Protein AF-A0A6M3IXU8-F1 (afdb_monomer)

Organism: NCBI:txid1070528

Foldseek 3Di:
DAEAWEEDALQLLLLLLQQCVVPPAQYEYAYEYPPVVCPVQSVLSNVLDDRYDYDYDPDTPPVGHHSSPFSPPGDGLLQDDRPFDAPDDDDDAEEEEEQAQADPDDQQGGDPPPVVVLVCQVVDPHAYEYEEADPVCQPRPRHNYCHVPDRPRNLLVVLLNYQEYEITPHNSQSSNLSSLHHYDYDDRDVVCCCVVVVRHVVVVSVVVSPD

Radius of gyration: 17.07 Å; Cα contacts (8 Å, |Δi|>4): 381; chains: 1; bounding box: 44×37×48 Å

Sequence (211 aa):
MLRFRIQGTLGDTYVVVCKLLKIQDRVIAYHHTIHKYFYGLITEIYGLVKNVEVRFTNKPRYDLEELTTNCHDRDMEFFPEWKLNSKYDIKKPYMIVQPHAGKPSGGNTKILPDYMIQEILLSSPIKCVLLGTSDRFTNVGNCVNLINKTSISDAVSLIQNAEAFVGPEGLLSFISLSSKVNSTLYYIEQAAVDEKVIGTPWKKYAELIKL

Nearest PDB structures (foldseek):
  4rap-assembly1_D  TM=5.549E-01  e=8.131E-07  Escherichia coli ETEC H10407
  1psw-assembly1_A  TM=5.448E-01  e=5.570E-06  Escherichia coli
  3hhp-assembly2_D  TM=3.518E-01  e=1.460E+00  Escherichia coli K-12
  7xqn-assembly1_B  TM=3.710E-01  e=2.254E+00  Escherichia coli
  3hhp-assembly1_B  TM=2.740E-01  e=8.351E-01  Escherichia coli K-12

pLDDT: mean 84.88, std 16.0, range [33.34, 98.25]

Mean predicted aligned error: 6.55 Å

Solvent-accessible surface area (backbone atoms only — not comparable to full-atom values): 12045 Å² total; per-residue (Å²): 120,49,66,33,18,34,63,54,54,63,44,52,48,49,57,37,45,27,33,48,71,70,51,86,63,45,34,40,39,39,37,19,50,94,62,65,90,43,53,65,60,49,51,50,53,46,63,78,43,94,48,56,43,82,41,82,37,99,58,79,51,82,92,38,57,67,59,58,58,60,78,81,80,52,76,55,46,68,61,65,85,76,94,52,81,43,98,70,90,76,75,75,65,27,29,41,37,28,60,34,38,69,52,97,68,69,75,42,23,41,54,75,62,69,65,53,56,55,50,53,49,70,69,46,94,52,52,36,33,36,43,43,63,58,74,90,64,69,85,62,73,84,51,50,77,37,54,76,70,61,52,66,62,32,48,51,31,53,42,58,67,26,60,28,36,38,28,14,58,33,42,68,45,54,48,26,57,31,43,75,25,52,67,52,74,44,68,79,44,70,63,61,43,53,63,52,41,70,65,38,62,46,66,58,52,55,61,70,64,68,122

Structure (mmCIF, N/CA/C/O backbone):
data_AF-A0A6M3IXU8-F1
#
_entry.id   AF-A0A6M3IXU8-F1
#
loop_
_atom_site.group_PDB
_atom_site.id
_atom_site.type_symbol
_atom_site.label_atom_id
_atom_site.label_alt_id
_atom_site.label_comp_id
_atom_site.label_asym_id
_atom_site.label_entity_id
_atom_site.label_seq_id
_atom_site.pdbx_PDB_ins_code
_atom_site.Cartn_x
_atom_site.Cartn_y
_atom_site.Cartn_z
_atom_site.occupancy
_atom_site.B_iso_or_equiv
_atom_site.auth_seq_id
_atom_site.auth_comp_id
_atom_site.auth_asym_id
_atom_site.auth_atom_id
_atom_site.pdbx_PDB_model_num
ATOM 1 N N . MET A 1 1 ? 6.564 -11.228 -24.235 1.00 89.38 1 MET A N 1
ATOM 2 C CA . MET A 1 1 ? 7.093 -10.849 -22.902 1.00 89.38 1 MET A CA 1
ATOM 3 C C . MET A 1 1 ? 7.401 -9.364 -22.916 1.00 89.38 1 MET A C 1
ATOM 5 O O . MET A 1 1 ? 8.289 -8.952 -23.656 1.00 89.38 1 MET A O 1
ATOM 9 N N . LEU A 1 2 ? 6.651 -8.583 -22.144 1.00 95.75 2 LEU A N 1
ATOM 10 C CA . LEU A 1 2 ? 6.768 -7.124 -22.084 1.00 95.75 2 LEU A CA 1
ATOM 11 C C . LEU A 1 2 ? 7.830 -6.704 -21.061 1.00 95.75 2 LEU A C 1
ATOM 13 O O . LEU A 1 2 ? 8.133 -7.446 -20.123 1.00 95.75 2 LEU A O 1
ATOM 17 N N . ARG A 1 3 ? 8.425 -5.526 -21.257 1.00 96.81 3 ARG A N 1
ATOM 18 C CA . ARG A 1 3 ? 9.493 -4.991 -20.403 1.00 96.81 3 ARG A CA 1
ATOM 19 C C . ARG A 1 3 ? 9.231 -3.521 -20.131 1.00 96.81 3 ARG A C 1
ATOM 21 O O . ARG A 1 3 ? 9.080 -2.758 -21.077 1.00 96.81 3 ARG A O 1
ATOM 28 N N . PHE A 1 4 ? 9.250 -3.139 -18.861 1.00 95.75 4 PHE A N 1
ATOM 29 C CA . PHE A 1 4 ? 8.994 -1.762 -18.444 1.00 95.75 4 PHE A CA 1
ATOM 30 C C . PHE A 1 4 ? 10.071 -1.272 -17.485 1.00 95.75 4 PHE A C 1
ATOM 32 O O . PHE A 1 4 ? 10.612 -2.066 -16.707 1.00 95.75 4 PHE A O 1
ATOM 39 N N . ARG A 1 5 ? 10.356 0.034 -17.512 1.00 95.06 5 ARG A N 1
ATOM 40 C CA . ARG A 1 5 ? 11.076 0.717 -16.433 1.00 95.06 5 ARG A CA 1
ATOM 41 C C . ARG A 1 5 ? 10.083 1.246 -15.404 1.00 95.06 5 ARG A C 1
ATOM 43 O O . ARG A 1 5 ? 9.033 1.785 -15.746 1.00 95.06 5 ARG A O 1
ATOM 50 N N . ILE A 1 6 ? 10.431 1.074 -14.138 1.00 95.00 6 ILE A N 1
ATOM 51 C CA . ILE A 1 6 ? 9.677 1.576 -12.995 1.00 95.00 6 ILE A CA 1
ATOM 52 C C . ILE A 1 6 ? 10.656 2.299 -12.081 1.00 95.00 6 ILE A C 1
ATOM 54 O O . ILE A 1 6 ? 11.772 1.819 -11.877 1.00 95.00 6 ILE A O 1
ATOM 58 N N . GLN A 1 7 ? 10.248 3.426 -11.514 1.00 92.75 7 GLN A N 1
ATOM 59 C CA . GLN A 1 7 ? 11.060 4.207 -10.598 1.00 92.75 7 GLN A CA 1
ATOM 60 C C . GLN A 1 7 ? 10.226 4.710 -9.428 1.00 92.75 7 GLN A C 1
ATOM 62 O O . GLN A 1 7 ? 9.355 5.541 -9.620 1.00 92.75 7 GLN A O 1
ATOM 67 N N . GLY A 1 8 ? 10.519 4.287 -8.202 1.00 89.88 8 GLY A N 1
ATOM 68 C CA . GLY A 1 8 ? 9.785 4.835 -7.065 1.00 89.88 8 GLY A CA 1
ATOM 69 C C . GLY A 1 8 ? 9.985 4.092 -5.761 1.00 89.88 8 GLY A C 1
ATOM 70 O O . GLY A 1 8 ? 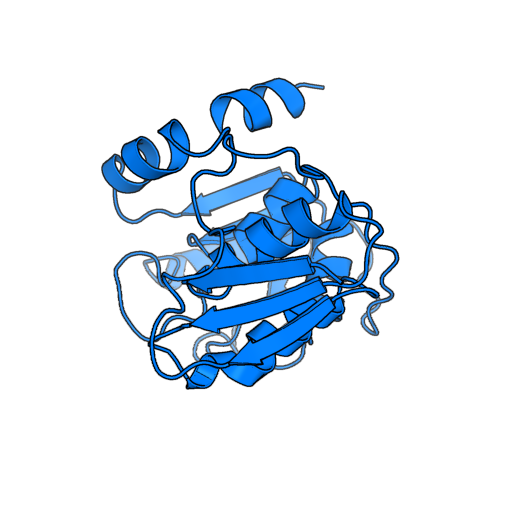11.008 3.458 -5.513 1.00 89.88 8 GLY A O 1
ATOM 71 N N . THR A 1 9 ? 9.007 4.235 -4.883 1.00 90.69 9 THR A N 1
ATOM 72 C CA . THR A 1 9 ? 8.956 3.625 -3.556 1.00 90.69 9 THR A CA 1
ATOM 73 C C . THR A 1 9 ? 7.765 2.674 -3.460 1.00 90.69 9 THR A C 1
ATOM 75 O O . THR A 1 9 ? 7.224 2.230 -4.472 1.00 90.69 9 THR A O 1
ATOM 78 N N . LEU A 1 10 ? 7.357 2.313 -2.243 1.00 90.81 10 LEU A N 1
ATOM 79 C CA . LEU A 1 10 ? 6.292 1.338 -2.017 1.00 90.81 10 LEU A CA 1
ATOM 80 C C . LEU A 1 10 ? 4.950 1.764 -2.637 1.00 90.81 10 LEU A C 1
ATOM 82 O O . LEU A 1 10 ? 4.313 0.958 -3.307 1.00 90.81 10 LEU A O 1
ATOM 86 N N . GLY A 1 11 ? 4.543 3.026 -2.458 1.00 86.88 11 GLY A N 1
ATOM 87 C CA . GLY A 1 11 ? 3.287 3.541 -3.021 1.00 86.88 11 GLY A CA 1
ATOM 88 C C . GLY A 1 11 ? 3.276 3.507 -4.550 1.00 86.88 11 GLY A C 1
ATOM 89 O O . GLY A 1 11 ? 2.355 2.957 -5.148 1.00 86.88 11 GLY A O 1
ATOM 90 N N . ASP A 1 12 ? 4.355 3.986 -5.174 1.00 87.19 12 ASP A N 1
ATOM 91 C CA . ASP A 1 12 ? 4.530 3.965 -6.633 1.00 87.19 12 ASP A CA 1
ATOM 92 C C . ASP A 1 12 ? 4.484 2.530 -7.183 1.00 87.19 12 ASP A C 1
ATOM 94 O O . ASP A 1 12 ? 3.862 2.257 -8.208 1.00 87.19 12 ASP A O 1
ATOM 98 N N . THR A 1 13 ? 5.096 1.587 -6.457 1.00 93.06 13 THR A N 1
ATOM 99 C CA . THR A 1 13 ? 5.069 0.158 -6.802 1.00 93.06 13 THR A CA 1
ATOM 100 C C . THR A 1 13 ? 3.645 -0.394 -6.790 1.00 93.06 13 THR A C 1
ATOM 102 O O . THR A 1 13 ? 3.274 -1.135 -7.698 1.00 93.06 13 THR A O 1
ATOM 105 N N . TYR A 1 14 ? 2.832 -0.027 -5.795 1.00 92.00 14 TYR A N 1
ATOM 106 C CA . TYR A 1 14 ? 1.442 -0.479 -5.720 1.00 92.00 14 TYR A CA 1
ATOM 107 C C . TYR A 1 14 ? 0.598 0.074 -6.876 1.00 92.00 14 TYR A C 1
ATOM 109 O O . TYR A 1 14 ? -0.131 -0.679 -7.517 1.00 92.00 14 TYR A O 1
ATOM 117 N N . VAL A 1 15 ? 0.767 1.354 -7.226 1.00 87.12 15 VAL A N 1
ATOM 118 C CA . VAL A 1 15 ? 0.101 1.956 -8.398 1.00 87.12 15 VAL A CA 1
ATOM 119 C C . VAL A 1 15 ? 0.490 1.232 -9.689 1.00 87.12 15 VAL A C 1
ATOM 121 O O . VAL A 1 15 ? -0.369 0.927 -10.518 1.00 87.12 15 VAL A O 1
ATOM 124 N N . VAL A 1 16 ? 1.774 0.906 -9.855 1.00 90.88 16 VAL A N 1
ATOM 125 C CA . VAL A 1 16 ? 2.247 0.100 -10.988 1.00 90.88 16 VAL A CA 1
ATOM 126 C C . VAL A 1 16 ? 1.587 -1.272 -10.997 1.00 90.88 16 VAL A C 1
ATOM 128 O O . VAL A 1 16 ? 1.139 -1.711 -12.051 1.00 90.88 16 VAL A O 1
ATOM 131 N N . VAL A 1 17 ? 1.488 -1.945 -9.852 1.00 92.62 17 VAL A N 1
ATOM 132 C CA . VAL A 1 17 ? 0.791 -3.232 -9.745 1.00 92.62 17 VAL A CA 1
ATOM 133 C C . VAL A 1 17 ? -0.659 -3.123 -10.223 1.00 92.62 17 VAL A C 1
ATOM 135 O O . VAL A 1 17 ? -1.091 -3.962 -11.013 1.00 92.62 17 VAL A O 1
ATOM 138 N N . CYS A 1 18 ? -1.374 -2.051 -9.873 1.00 89.50 18 CYS A N 1
ATOM 139 C CA . CYS A 1 18 ? -2.728 -1.809 -10.378 1.00 89.50 18 CYS A CA 1
ATOM 140 C C . CYS A 1 18 ? -2.794 -1.624 -11.907 1.00 89.50 18 CYS A C 1
ATOM 142 O O . CYS A 1 18 ? -3.762 -2.055 -12.535 1.00 89.50 18 CYS A O 1
ATOM 144 N N . LYS A 1 19 ? -1.769 -1.026 -12.532 1.00 88.75 19 LYS A N 1
ATOM 145 C CA . LYS A 1 19 ? -1.644 -0.959 -14.004 1.00 88.75 19 LYS A CA 1
ATOM 146 C C . LYS A 1 19 ? -1.356 -2.337 -14.605 1.00 88.75 19 LYS A C 1
ATOM 148 O O . LYS A 1 19 ? -1.942 -2.722 -15.614 1.00 88.75 19 LYS A O 1
ATOM 153 N N . LEU A 1 20 ? -0.468 -3.101 -13.971 1.00 92.12 20 LEU A N 1
ATOM 154 C CA . LEU A 1 20 ? -0.060 -4.427 -14.440 1.00 92.12 20 LEU A CA 1
ATOM 155 C C . LEU A 1 20 ? -1.199 -5.452 -14.387 1.00 92.12 20 LEU A C 1
ATOM 157 O O . LEU A 1 20 ? -1.207 -6.358 -15.213 1.00 92.12 20 LEU A O 1
ATOM 161 N N . LEU A 1 21 ? -2.192 -5.284 -13.506 1.00 91.06 21 LEU A N 1
ATOM 162 C CA . LEU A 1 21 ? -3.393 -6.133 -13.469 1.00 91.06 21 LEU A CA 1
ATOM 163 C C . LEU A 1 21 ? -4.190 -6.141 -14.784 1.00 91.06 21 LEU A C 1
ATOM 165 O O . LEU A 1 21 ? -4.875 -7.120 -15.073 1.00 91.06 21 LEU A O 1
ATOM 169 N N . LYS A 1 22 ? -4.096 -5.081 -15.598 1.00 89.25 22 LYS A N 1
ATOM 170 C CA . LYS A 1 22 ? -4.744 -5.017 -16.919 1.00 89.25 22 LYS A CA 1
ATOM 171 C C . LYS A 1 22 ? -3.950 -5.727 -18.020 1.00 89.25 22 LYS A C 1
ATOM 173 O O . LYS A 1 22 ? -4.461 -5.909 -19.122 1.00 89.25 22 LYS A O 1
ATOM 178 N N . ILE A 1 23 ? -2.713 -6.137 -17.744 1.00 90.25 23 ILE A N 1
ATOM 179 C CA . ILE A 1 23 ? -1.826 -6.787 -18.709 1.00 90.25 23 ILE A CA 1
ATOM 180 C C . ILE A 1 23 ? -1.853 -8.295 -18.463 1.00 90.25 23 ILE A C 1
ATOM 182 O O . ILE A 1 23 ? -1.461 -8.758 -17.397 1.00 90.25 23 ILE A O 1
ATOM 186 N N . GLN A 1 24 ? -2.272 -9.073 -19.463 1.00 88.69 24 GLN A N 1
ATOM 187 C CA . GLN A 1 24 ? -2.301 -10.541 -19.371 1.00 88.69 24 GLN A CA 1
ATOM 188 C C . GLN A 1 24 ? -0.944 -11.187 -19.695 1.00 88.69 24 GLN A C 1
ATOM 190 O O . GLN A 1 24 ? -0.619 -12.258 -19.183 1.00 88.69 24 GLN A O 1
ATOM 195 N N . ASP A 1 25 ? -0.130 -10.532 -20.526 1.00 93.81 25 ASP A N 1
ATOM 196 C CA . ASP A 1 25 ? 1.188 -11.019 -20.931 1.00 93.81 25 ASP A CA 1
ATOM 197 C C . ASP A 1 25 ? 2.175 -11.119 -19.767 1.00 93.81 25 ASP A C 1
ATOM 199 O O . ASP A 1 25 ? 2.122 -10.352 -18.811 1.00 93.81 25 ASP A O 1
ATOM 203 N N . ARG A 1 26 ? 3.174 -12.000 -19.884 1.00 96.38 26 ARG A N 1
ATOM 204 C CA . ARG A 1 26 ? 4.308 -12.015 -18.948 1.00 96.38 26 ARG A CA 1
ATOM 205 C C . ARG A 1 26 ? 5.105 -10.707 -19.032 1.00 96.38 26 ARG A C 1
ATOM 207 O O . ARG A 1 26 ? 5.557 -10.326 -20.120 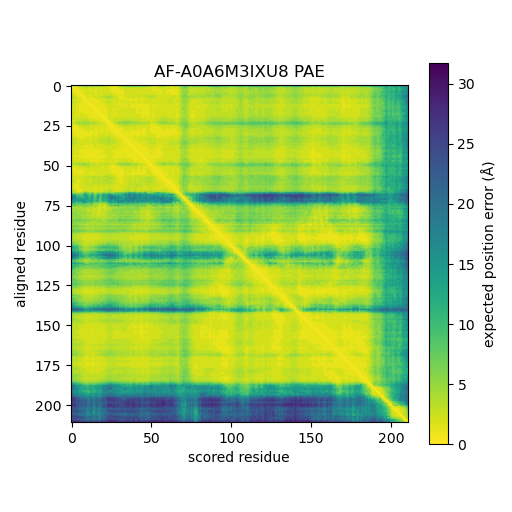1.00 96.38 26 ARG A O 1
ATOM 214 N N . VAL A 1 27 ? 5.350 -10.089 -17.879 1.00 97.00 27 VAL A N 1
ATOM 215 C CA . VAL A 1 27 ? 6.044 -8.805 -17.718 1.00 97.00 27 VAL A CA 1
ATOM 216 C C . VAL A 1 27 ? 7.356 -8.979 -16.952 1.00 97.00 27 VAL A C 1
ATOM 218 O O . VAL A 1 27 ? 7.409 -9.688 -15.950 1.00 97.00 27 VAL A O 1
ATOM 221 N N . ILE A 1 28 ? 8.404 -8.276 -17.389 1.00 97.88 28 ILE A N 1
ATOM 222 C CA . ILE A 1 28 ? 9.592 -7.993 -16.573 1.00 97.88 28 ILE A CA 1
ATOM 223 C C . ILE A 1 28 ? 9.577 -6.514 -16.176 1.00 97.88 28 ILE A C 1
ATOM 225 O O . ILE A 1 28 ? 9.678 -5.627 -17.030 1.00 97.88 28 ILE A O 1
ATOM 229 N N . ALA A 1 29 ? 9.487 -6.258 -14.876 1.00 97.31 29 ALA A N 1
ATOM 230 C CA . ALA A 1 29 ? 9.500 -4.932 -14.277 1.00 97.31 29 ALA A CA 1
ATOM 231 C C . ALA A 1 29 ? 10.924 -4.572 -13.823 1.00 97.31 29 ALA A C 1
ATOM 233 O O . ALA A 1 29 ? 11.409 -5.071 -12.805 1.00 97.31 29 ALA A O 1
ATOM 234 N N . TYR A 1 30 ? 11.609 -3.700 -14.567 1.00 98.00 30 TYR A N 1
ATOM 235 C CA . TYR A 1 30 ? 12.920 -3.179 -14.177 1.00 98.00 30 TYR A CA 1
ATOM 236 C C . TYR A 1 30 ? 12.735 -2.027 -13.189 1.00 98.00 30 TYR A C 1
ATOM 238 O O . TYR A 1 30 ? 12.522 -0.882 -13.592 1.00 98.00 30 TYR A O 1
ATOM 246 N N . HIS A 1 31 ? 12.775 -2.347 -11.896 1.00 98.06 31 HIS A N 1
ATOM 247 C CA . HIS A 1 31 ? 12.487 -1.402 -10.824 1.00 98.06 31 HIS A CA 1
ATOM 248 C C . HIS A 1 31 ? 13.769 -0.727 -10.322 1.00 98.06 31 HIS A C 1
ATOM 250 O O . HIS A 1 31 ? 14.698 -1.383 -9.843 1.00 98.06 31 HIS A O 1
ATOM 256 N N . HIS A 1 32 ? 13.791 0.600 -10.374 1.00 96.69 32 HIS A N 1
ATOM 257 C CA . HIS A 1 32 ? 14.836 1.430 -9.800 1.00 96.69 32 HIS A CA 1
ATOM 258 C C . HIS A 1 32 ? 14.319 2.172 -8.565 1.00 96.69 32 HIS A C 1
ATOM 260 O O . HIS A 1 32 ? 13.319 2.880 -8.615 1.00 96.69 32 HIS A O 1
ATOM 266 N N . THR A 1 33 ? 15.039 2.065 -7.453 1.00 94.25 33 THR A N 1
ATOM 267 C CA . THR A 1 33 ? 14.793 2.896 -6.274 1.00 94.25 33 THR A CA 1
ATOM 268 C C . THR A 1 33 ? 16.105 3.220 -5.582 1.00 94.25 33 THR A C 1
ATOM 270 O O . THR A 1 33 ? 17.014 2.389 -5.523 1.00 94.25 33 THR A O 1
ATOM 273 N N . ILE A 1 34 ? 16.205 4.427 -5.029 1.00 93.38 34 ILE A N 1
ATOM 274 C CA . ILE A 1 34 ? 17.342 4.819 -4.187 1.00 93.38 34 ILE A CA 1
ATOM 275 C C . ILE A 1 34 ? 17.267 4.158 -2.800 1.00 93.38 34 ILE A C 1
ATOM 277 O O . ILE A 1 34 ? 18.275 4.027 -2.107 1.00 93.38 34 ILE A O 1
ATOM 281 N N . HIS A 1 35 ? 16.082 3.693 -2.396 1.00 91.25 35 HIS A N 1
ATOM 282 C CA . HIS A 1 35 ? 15.817 3.114 -1.082 1.00 91.25 35 HIS A CA 1
ATOM 283 C C . HIS A 1 35 ? 15.924 1.587 -1.122 1.00 91.25 35 HIS A C 1
ATOM 285 O O . HIS A 1 35 ? 14.930 0.872 -1.023 1.00 91.25 35 HIS A O 1
ATOM 291 N N . LYS A 1 36 ? 17.152 1.070 -1.260 1.00 92.88 36 LYS A N 1
ATOM 292 C CA . LYS A 1 36 ? 17.411 -0.376 -1.426 1.00 92.88 36 LYS A CA 1
ATOM 293 C C . LYS A 1 36 ? 16.864 -1.256 -0.297 1.00 92.88 36 LYS A C 1
ATOM 295 O O . LYS A 1 36 ? 16.554 -2.421 -0.520 1.00 92.88 36 LYS A O 1
ATOM 300 N N . TYR A 1 37 ? 16.685 -0.691 0.895 1.00 90.81 37 TYR A N 1
ATOM 301 C CA . TYR A 1 37 ? 16.064 -1.373 2.031 1.00 90.81 37 TYR A CA 1
ATOM 302 C C . TYR A 1 37 ? 14.589 -1.754 1.789 1.00 90.81 37 TYR A C 1
ATOM 304 O O . TYR A 1 37 ? 14.060 -2.605 2.493 1.00 90.81 37 TYR A O 1
ATOM 312 N N . PHE A 1 38 ? 13.930 -1.192 0.769 1.00 92.06 38 PHE A N 1
ATOM 313 C CA . PHE A 1 38 ? 12.578 -1.581 0.361 1.00 92.06 38 PHE A CA 1
ATOM 314 C C . PHE A 1 38 ? 12.518 -2.753 -0.625 1.00 92.06 38 PHE A C 1
ATOM 316 O O . PHE A 1 38 ? 11.416 -3.175 -0.960 1.00 92.06 38 PHE A O 1
ATOM 323 N N . TYR A 1 39 ? 13.643 -3.314 -1.088 1.00 95.44 39 TYR A N 1
ATOM 324 C CA . TYR A 1 39 ? 13.626 -4.368 -2.116 1.00 95.44 39 TYR A CA 1
ATOM 325 C C . TYR A 1 39 ? 12.755 -5.577 -1.735 1.00 95.44 39 TYR A C 1
ATOM 327 O O . TYR A 1 39 ? 12.007 -6.074 -2.578 1.00 95.44 39 TYR A O 1
ATOM 335 N N . GLY A 1 40 ? 12.798 -6.018 -0.472 1.00 95.56 40 GLY A N 1
ATOM 336 C CA . GLY A 1 40 ? 11.942 -7.107 0.018 1.00 95.56 40 GLY A CA 1
ATOM 337 C C . GLY A 1 40 ? 10.453 -6.774 -0.112 1.00 95.56 40 GLY A C 1
ATOM 338 O O . GLY A 1 40 ? 9.718 -7.484 -0.792 1.00 95.56 40 GLY A O 1
ATOM 339 N N . LEU A 1 41 ? 10.034 -5.627 0.428 1.00 94.88 41 LEU A N 1
ATOM 340 C CA . LEU A 1 41 ? 8.639 -5.173 0.379 1.00 94.88 41 LEU A CA 1
ATOM 341 C C . LEU A 1 41 ? 8.154 -4.894 -1.052 1.00 94.88 41 LEU A C 1
ATOM 343 O O . LEU A 1 41 ? 7.024 -5.222 -1.391 1.00 94.88 41 LEU A O 1
ATOM 347 N N . ILE A 1 42 ? 9.000 -4.330 -1.920 1.00 96.50 42 ILE A N 1
ATOM 348 C CA . ILE A 1 42 ? 8.680 -4.126 -3.344 1.00 96.50 42 ILE A CA 1
ATOM 349 C C . ILE A 1 42 ? 8.441 -5.471 -4.036 1.00 96.50 42 ILE A C 1
ATOM 351 O O . ILE A 1 42 ? 7.514 -5.595 -4.835 1.00 96.50 42 ILE A O 1
ATOM 355 N N . THR A 1 43 ? 9.248 -6.484 -3.712 1.00 97.38 43 THR A N 1
ATOM 356 C CA . THR A 1 43 ? 9.065 -7.843 -4.238 1.00 97.38 43 THR A CA 1
ATOM 357 C C . THR A 1 43 ? 7.735 -8.435 -3.778 1.00 97.38 43 THR A C 1
ATOM 359 O O . THR A 1 43 ? 7.013 -8.990 -4.602 1.00 97.38 43 THR A O 1
ATOM 362 N N . GLU A 1 44 ? 7.369 -8.262 -2.504 1.00 96.69 44 GLU A N 1
ATOM 363 C CA . GLU A 1 44 ? 6.058 -8.686 -1.992 1.00 96.69 44 GLU A CA 1
ATOM 364 C C . GLU A 1 44 ? 4.893 -7.979 -2.701 1.00 96.69 44 GLU A C 1
ATOM 366 O O . GLU A 1 44 ? 3.919 -8.636 -3.060 1.00 96.69 44 GLU A O 1
ATOM 371 N N . ILE A 1 45 ? 5.002 -6.668 -2.959 1.00 96.56 45 ILE A N 1
ATOM 372 C CA . ILE A 1 45 ? 3.972 -5.907 -3.686 1.00 96.56 45 ILE A CA 1
ATOM 373 C C . ILE A 1 45 ? 3.806 -6.449 -5.111 1.00 96.56 45 ILE A C 1
ATOM 375 O O . ILE A 1 45 ? 2.685 -6.731 -5.523 1.00 96.56 45 ILE A O 1
ATOM 379 N N . TYR A 1 46 ? 4.896 -6.654 -5.861 1.00 97.12 46 TYR A N 1
ATOM 380 C CA . TYR A 1 46 ? 4.806 -7.274 -7.191 1.00 97.12 46 TYR A CA 1
ATOM 381 C C . TYR A 1 46 ? 4.255 -8.704 -7.139 1.00 97.12 46 TYR A C 1
ATOM 383 O O . TYR A 1 46 ? 3.556 -9.113 -8.064 1.00 97.12 46 TYR A O 1
ATOM 391 N N . GLY A 1 47 ? 4.512 -9.433 -6.049 1.00 95.62 47 GLY A N 1
ATOM 392 C CA . GLY A 1 47 ? 3.981 -10.774 -5.800 1.00 95.62 47 GLY A CA 1
ATOM 393 C C . GLY A 1 47 ? 2.454 -10.850 -5.705 1.00 95.62 47 GLY A C 1
ATOM 394 O O . GLY A 1 47 ? 1.899 -11.943 -5.811 1.00 95.62 47 GLY A O 1
ATOM 395 N N . LEU A 1 48 ? 1.761 -9.711 -5.578 1.00 94.75 48 LEU A N 1
ATOM 396 C CA . LEU A 1 48 ? 0.301 -9.645 -5.689 1.00 94.75 48 LEU A CA 1
ATOM 397 C C . LEU A 1 48 ? -0.194 -10.005 -7.106 1.00 94.75 48 LEU A C 1
ATOM 399 O O . LEU A 1 48 ? -1.346 -10.405 -7.272 1.00 94.75 48 LEU A O 1
ATOM 403 N N . VAL A 1 49 ? 0.667 -9.915 -8.128 1.00 93.69 49 VAL A N 1
ATOM 404 C CA . VAL A 1 49 ? 0.330 -10.168 -9.537 1.00 93.69 49 VAL A CA 1
ATOM 405 C C . VAL A 1 49 ? 1.151 -11.339 -10.090 1.00 93.69 49 VAL A C 1
ATOM 407 O O . VAL A 1 49 ? 2.376 -11.353 -10.030 1.00 93.69 49 VAL A O 1
ATOM 410 N N . LYS A 1 50 ? 0.484 -12.342 -10.677 1.00 90.25 50 LYS A N 1
ATOM 411 C CA . LYS A 1 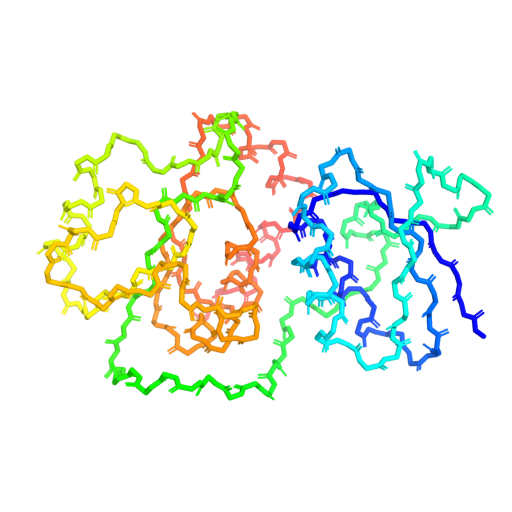50 ? 1.111 -13.635 -11.028 1.00 90.25 50 LYS A CA 1
ATOM 412 C C . LYS A 1 50 ? 2.029 -13.613 -12.256 1.00 90.25 50 LYS A C 1
ATOM 414 O O . LYS A 1 50 ? 2.878 -14.488 -12.392 1.00 90.25 50 LYS A O 1
ATOM 419 N N . ASN A 1 51 ? 1.848 -12.668 -13.175 1.00 93.38 51 ASN A N 1
ATOM 420 C CA . ASN A 1 51 ? 2.555 -12.611 -14.461 1.00 93.38 51 ASN A CA 1
ATOM 421 C C . ASN A 1 51 ? 3.739 -11.629 -14.470 1.00 93.38 51 ASN A C 1
ATOM 423 O O . ASN A 1 51 ? 4.243 -11.301 -15.547 1.00 93.38 51 ASN A O 1
ATOM 427 N N . VAL A 1 52 ? 4.197 -11.175 -13.299 1.00 96.88 52 VAL A N 1
ATOM 428 C CA . VAL A 1 52 ? 5.238 -10.148 -13.174 1.00 96.88 52 VAL A CA 1
ATOM 429 C C . VAL A 1 52 ? 6.501 -10.714 -12.530 1.00 96.88 52 VAL A C 1
ATOM 431 O O . VAL A 1 52 ? 6.473 -11.303 -11.456 1.00 96.88 52 VAL A O 1
ATOM 434 N N . GLU A 1 53 ? 7.635 -10.480 -13.181 1.00 96.88 53 GLU A N 1
ATOM 435 C CA . GLU A 1 53 ? 8.972 -10.714 -12.639 1.00 96.88 53 GLU A CA 1
ATOM 436 C C . GLU A 1 53 ? 9.639 -9.361 -12.366 1.00 96.88 53 GLU A C 1
ATOM 438 O O . GLU A 1 53 ? 9.814 -8.557 -13.284 1.00 96.88 53 GLU A O 1
ATOM 443 N N . VAL A 1 54 ? 10.035 -9.091 -11.121 1.00 97.75 54 VAL A N 1
ATOM 444 C CA . VAL A 1 54 ? 10.764 -7.862 -10.774 1.00 97.75 54 VAL A CA 1
ATOM 445 C C . VAL A 1 54 ? 12.274 -8.057 -10.915 1.00 97.75 54 VAL A C 1
ATOM 447 O O . VAL A 1 54 ? 12.838 -9.057 -10.472 1.00 97.75 54 VAL A O 1
ATOM 450 N N . ARG A 1 55 ? 12.952 -7.073 -11.514 1.00 98.12 55 ARG A N 1
ATOM 451 C CA . ARG A 1 55 ? 14.416 -6.988 -11.578 1.00 98.12 55 ARG A CA 1
ATOM 452 C C . ARG A 1 55 ? 14.875 -5.629 -11.079 1.00 98.12 55 ARG A C 1
ATOM 454 O O . ARG A 1 55 ? 14.614 -4.613 -11.718 1.00 98.12 55 ARG A O 1
ATOM 461 N N . PHE A 1 56 ? 15.591 -5.606 -9.961 1.00 98.25 56 PHE A N 1
ATOM 462 C CA . PHE A 1 56 ? 16.131 -4.361 -9.424 1.00 98.25 56 PHE A CA 1
ATOM 463 C C . PHE A 1 56 ? 17.314 -3.860 -10.250 1.00 98.25 56 PHE A C 1
ATOM 465 O O . PHE A 1 56 ? 18.221 -4.627 -10.583 1.00 98.25 56 PHE A O 1
ATOM 472 N N . THR A 1 57 ? 17.330 -2.563 -10.556 1.00 97.25 57 THR A N 1
ATOM 473 C CA . THR A 1 57 ? 18.415 -1.935 -11.317 1.00 97.25 57 THR A CA 1
ATOM 474 C C . THR A 1 57 ? 19.104 -0.834 -10.518 1.00 97.25 57 THR A C 1
ATOM 476 O O . THR A 1 57 ? 18.478 -0.009 -9.853 1.00 97.25 57 THR A O 1
ATOM 479 N N . ASN A 1 58 ? 20.436 -0.779 -10.616 1.00 95.75 58 ASN A N 1
ATOM 480 C CA . ASN A 1 58 ? 21.228 0.276 -9.973 1.00 95.75 58 ASN A CA 1
ATOM 481 C C . ASN A 1 58 ? 21.061 1.648 -10.649 1.00 95.75 58 ASN A C 1
ATOM 483 O O . ASN A 1 58 ? 21.356 2.664 -10.028 1.00 95.75 58 ASN A O 1
ATOM 487 N N . LYS A 1 59 ? 20.603 1.679 -11.905 1.00 95.50 59 LYS A N 1
ATOM 488 C CA . LYS A 1 59 ? 20.298 2.893 -12.673 1.00 95.50 59 LYS A CA 1
ATOM 489 C C . LYS A 1 59 ? 18.948 2.735 -13.387 1.00 95.50 59 LYS A C 1
ATOM 491 O O . LYS A 1 59 ? 18.589 1.594 -13.711 1.00 95.50 59 LYS A O 1
ATOM 496 N N . PRO A 1 60 ? 18.216 3.828 -13.658 1.00 93.31 60 PRO A N 1
ATOM 497 C CA . PRO A 1 60 ? 17.010 3.773 -14.479 1.00 93.31 60 PRO A CA 1
ATOM 498 C C . PRO A 1 60 ? 17.304 3.236 -15.890 1.00 93.31 60 PRO A C 1
ATOM 500 O O . PRO A 1 60 ? 18.346 3.531 -16.476 1.00 93.31 60 PRO A O 1
ATOM 503 N N . ARG A 1 61 ? 16.379 2.442 -16.440 1.00 94.50 61 ARG A N 1
ATOM 504 C CA . ARG A 1 61 ? 16.459 1.850 -17.788 1.00 94.50 61 ARG A CA 1
ATOM 505 C C . ARG A 1 61 ? 15.734 2.714 -18.814 1.00 94.50 61 ARG A C 1
ATOM 507 O O . ARG A 1 61 ? 14.693 2.305 -19.305 1.00 94.50 61 ARG A O 1
ATOM 514 N N . TYR A 1 62 ? 16.244 3.916 -19.091 1.00 94.00 62 TYR A N 1
ATOM 515 C CA . TYR A 1 62 ? 15.603 4.900 -19.985 1.00 94.00 62 TYR A CA 1
ATOM 516 C C . TYR A 1 62 ? 15.338 4.401 -21.416 1.00 94.00 62 TYR A C 1
ATOM 518 O O . TYR A 1 62 ? 14.577 5.023 -22.145 1.00 94.00 62 TYR A O 1
ATOM 526 N N . ASP A 1 63 ? 15.932 3.272 -21.798 1.00 95.44 63 ASP A N 1
ATOM 527 C CA . ASP A 1 63 ? 15.669 2.546 -23.039 1.00 95.44 63 ASP A CA 1
ATOM 528 C C . ASP A 1 63 ? 14.319 1.799 -23.065 1.00 95.44 63 ASP A C 1
ATOM 530 O O . ASP A 1 63 ? 13.934 1.272 -24.106 1.00 95.44 63 ASP A O 1
ATOM 534 N N . LEU A 1 64 ? 13.608 1.719 -21.937 1.00 94.12 64 LEU A N 1
ATOM 535 C CA . LEU A 1 64 ? 12.311 1.052 -21.810 1.00 94.12 64 LEU A CA 1
ATOM 536 C C . LEU A 1 64 ? 11.179 2.054 -21.568 1.00 94.12 64 LEU A C 1
ATOM 538 O O . LEU A 1 64 ? 11.376 3.134 -21.005 1.00 94.12 64 LEU A O 1
ATOM 542 N N . GLU A 1 65 ? 9.962 1.641 -21.917 1.00 91.19 65 GLU A N 1
ATOM 543 C CA . GLU A 1 65 ? 8.748 2.377 -21.573 1.00 91.19 65 GLU A CA 1
ATOM 544 C C . GLU A 1 65 ? 8.573 2.467 -20.050 1.00 91.19 65 GLU A C 1
ATOM 546 O O . GLU A 1 65 ? 8.768 1.483 -19.329 1.00 91.19 65 GLU A O 1
ATOM 551 N N . GLU A 1 66 ? 8.210 3.652 -19.556 1.00 90.06 66 GLU A N 1
ATOM 552 C CA . GLU A 1 66 ? 7.991 3.899 -18.133 1.00 90.06 66 GLU A CA 1
ATOM 553 C C . GLU A 1 66 ? 6.550 3.625 -17.716 1.00 90.06 66 GLU A C 1
ATOM 555 O O . GLU A 1 66 ? 5.623 4.151 -18.318 1.00 90.06 66 GLU A O 1
ATOM 560 N N . LEU A 1 67 ? 6.363 2.849 -16.643 1.00 86.12 67 LEU A N 1
ATOM 561 C CA . LEU A 1 67 ? 5.038 2.642 -16.043 1.00 86.12 67 LEU A CA 1
ATOM 562 C C . LEU A 1 67 ? 4.774 3.499 -14.807 1.00 86.12 67 LEU A C 1
ATOM 564 O O . LEU A 1 67 ? 3.623 3.599 -14.376 1.00 86.12 67 LEU A O 1
ATOM 568 N N . THR A 1 68 ? 5.806 4.115 -14.231 1.00 77.06 68 THR A N 1
ATOM 569 C CA . THR A 1 68 ? 5.645 4.983 -13.061 1.00 77.06 68 THR A CA 1
ATOM 570 C C . THR A 1 68 ? 5.035 6.337 -13.369 1.00 77.06 68 THR A C 1
ATOM 572 O O . THR A 1 68 ? 4.607 7.006 -12.433 1.00 77.06 68 THR A O 1
ATOM 575 N N . THR A 1 69 ? 5.010 6.754 -14.642 1.00 63.34 69 THR A N 1
ATOM 576 C CA . THR A 1 69 ? 4.408 8.035 -15.032 1.00 63.34 69 THR A CA 1
ATOM 577 C C . THR A 1 69 ? 2.922 8.062 -14.685 1.00 63.34 69 THR A C 1
ATOM 579 O O . THR A 1 69 ? 2.361 7.071 -14.206 1.00 63.34 69 THR A O 1
ATOM 582 N N . ASN A 1 70 ? 2.297 9.222 -14.853 1.00 57.56 70 ASN A N 1
ATOM 583 C CA . ASN A 1 70 ? 1.021 9.585 -14.259 1.00 57.56 70 ASN A CA 1
ATOM 584 C C . ASN A 1 70 ? -0.024 8.454 -14.322 1.00 57.56 70 ASN A C 1
ATOM 586 O O . ASN A 1 70 ? -0.113 7.698 -15.293 1.00 57.56 70 ASN A O 1
ATOM 590 N N . CYS A 1 71 ? -0.830 8.305 -13.268 1.00 52.78 71 CYS A N 1
ATOM 591 C CA . CYS A 1 71 ? -1.857 7.254 -13.175 1.00 52.78 71 CYS A CA 1
ATOM 592 C C . CYS A 1 71 ? -2.885 7.282 -14.328 1.00 52.78 71 CYS A C 1
ATOM 594 O O . CYS A 1 71 ? -3.619 6.320 -14.520 1.00 52.78 71 CYS A O 1
ATOM 596 N N . HIS A 1 72 ? -2.907 8.373 -15.095 1.00 51.75 72 HIS A N 1
ATOM 597 C CA . HIS A 1 72 ? -3.774 8.625 -16.239 1.00 51.75 72 HIS A CA 1
ATOM 598 C C . HIS A 1 72 ? -3.200 8.186 -17.589 1.00 51.75 72 HIS A C 1
ATOM 600 O O . HIS A 1 72 ? -3.955 8.105 -18.553 1.00 51.75 72 HIS A O 1
ATOM 606 N N . ASP A 1 73 ? -1.898 7.904 -17.672 1.00 57.53 73 ASP A N 1
ATOM 607 C CA . ASP A 1 73 ? -1.239 7.640 -18.958 1.00 57.53 73 ASP A CA 1
ATOM 608 C C . ASP A 1 73 ? -1.565 6.238 -19.502 1.00 57.53 73 ASP A C 1
ATOM 610 O O . ASP A 1 73 ? -1.330 5.949 -20.674 1.00 57.53 73 ASP A O 1
ATOM 614 N N . ARG A 1 74 ? -2.098 5.350 -18.651 1.00 62.81 74 ARG A N 1
ATOM 615 C CA . ARG A 1 74 ? -2.497 3.983 -19.005 1.00 62.81 74 ARG A CA 1
ATOM 616 C C . ARG A 1 74 ? -3.684 3.504 -18.177 1.00 62.81 74 ARG A C 1
ATOM 618 O O . ARG A 1 74 ? -3.819 3.874 -17.012 1.00 62.81 74 ARG A O 1
ATOM 625 N N . ASP A 1 75 ? -4.469 2.604 -18.765 1.00 73.31 75 ASP A N 1
ATOM 626 C CA . ASP A 1 75 ? -5.541 1.887 -18.074 1.00 73.31 75 ASP A CA 1
ATOM 627 C C . ASP A 1 75 ? -5.014 1.134 -16.843 1.00 73.31 75 ASP A C 1
ATOM 629 O O . ASP A 1 75 ? -3.960 0.492 -16.878 1.00 73.31 75 ASP A O 1
ATOM 633 N N . MET A 1 76 ? -5.775 1.190 -15.749 1.00 80.00 76 MET A N 1
ATOM 634 C CA . MET A 1 76 ? -5.468 0.495 -14.499 1.00 80.00 76 MET A CA 1
ATOM 635 C C . MET A 1 76 ? -6.719 -0.089 -13.849 1.00 80.00 76 MET A C 1
ATOM 637 O O . MET A 1 76 ? -7.838 0.378 -14.064 1.00 80.00 76 MET A O 1
ATOM 641 N N . GLU A 1 77 ? -6.529 -1.120 -13.030 1.00 83.44 77 GLU A N 1
ATOM 642 C CA . GLU A 1 77 ? -7.556 -1.596 -12.105 1.00 83.44 77 GLU A CA 1
ATOM 643 C C . GLU A 1 77 ? -7.560 -0.682 -10.869 1.00 83.44 77 GLU A C 1
ATOM 645 O O . GLU A 1 77 ? -6.705 -0.807 -9.996 1.00 83.44 77 GLU A O 1
ATOM 650 N N . PHE A 1 78 ? -8.481 0.286 -10.811 1.00 75.69 78 PHE A N 1
ATOM 651 C CA . PHE A 1 78 ? -8.542 1.258 -9.706 1.00 75.69 78 PHE A CA 1
ATOM 652 C C . PHE A 1 78 ? -8.962 0.631 -8.374 1.00 75.69 78 PHE A C 1
ATOM 654 O O . PHE A 1 78 ? -8.492 1.062 -7.322 1.00 75.69 78 PHE A O 1
ATOM 661 N N . PHE A 1 79 ? -9.821 -0.388 -8.428 1.00 83.50 79 PHE A N 1
ATOM 662 C CA . PHE A 1 79 ? -10.363 -1.058 -7.250 1.00 83.50 79 PHE A CA 1
ATOM 663 C C . PHE A 1 79 ? -10.129 -2.569 -7.321 1.00 83.50 79 PHE A C 1
ATOM 665 O O . PHE A 1 79 ? -11.075 -3.326 -7.535 1.00 83.50 79 PHE A O 1
ATOM 672 N N . PRO A 1 80 ? -8.869 -3.023 -7.218 1.00 87.31 80 PRO A N 1
ATOM 673 C CA . PRO A 1 80 ? -8.555 -4.433 -7.353 1.00 87.31 80 PRO A CA 1
ATOM 674 C C . PRO A 1 80 ? -9.206 -5.259 -6.238 1.00 87.31 80 PRO A C 1
ATOM 676 O O . PRO A 1 80 ? -8.994 -5.031 -5.045 1.00 87.31 80 PRO A O 1
ATOM 679 N N . GLU A 1 81 ? -9.966 -6.277 -6.635 1.00 88.19 81 GLU A N 1
ATOM 680 C CA . GLU A 1 81 ? -10.513 -7.273 -5.716 1.00 88.19 81 GLU A CA 1
ATOM 681 C C . GLU A 1 81 ? -9.473 -8.357 -5.424 1.00 88.19 81 GLU A C 1
ATOM 683 O O . GLU A 1 81 ? -9.410 -9.415 -6.058 1.00 88.19 81 GLU A O 1
ATOM 688 N N . TRP A 1 82 ? -8.621 -8.088 -4.442 1.00 90.38 82 TRP A N 1
ATOM 689 C CA . TRP A 1 82 ? -7.665 -9.078 -3.970 1.00 90.38 82 TRP A CA 1
ATOM 690 C C . TRP A 1 82 ? -8.352 -10.234 -3.227 1.00 90.38 82 TRP A C 1
ATOM 692 O O . TRP A 1 82 ? -9.023 -10.043 -2.217 1.00 90.38 82 TRP A O 1
ATOM 702 N N . LYS A 1 83 ? -8.137 -11.469 -3.693 1.00 90.62 83 LYS A N 1
ATOM 703 C CA . LYS A 1 83 ? -8.546 -12.695 -2.986 1.00 90.62 83 LYS A CA 1
ATOM 704 C C . LYS A 1 83 ? -7.404 -13.184 -2.100 1.00 90.62 83 LYS A C 1
ATOM 706 O O . LYS A 1 83 ? -6.736 -14.166 -2.423 1.00 90.62 83 LYS A O 1
ATOM 711 N N . LEU A 1 84 ? -7.145 -12.446 -1.023 1.00 91.75 84 LEU A N 1
ATOM 712 C CA . LEU A 1 84 ? -6.053 -12.710 -0.086 1.00 91.75 84 LEU A CA 1
ATOM 713 C C . LEU A 1 84 ? -6.612 -13.098 1.279 1.00 91.75 84 LEU A C 1
ATOM 715 O O . LEU A 1 84 ? -7.480 -12.415 1.821 1.00 91.75 84 LEU A O 1
ATOM 719 N N . ASN A 1 85 ? -6.064 -14.165 1.854 1.00 88.00 85 ASN A N 1
ATOM 720 C CA . ASN A 1 85 ? -6.405 -14.600 3.201 1.00 88.00 85 ASN A CA 1
ATOM 721 C C . ASN A 1 85 ? -5.352 -14.074 4.170 1.00 88.00 85 ASN A C 1
ATOM 723 O O . ASN A 1 85 ? -4.185 -14.458 4.075 1.00 88.00 85 ASN A O 1
ATOM 727 N N . SER A 1 86 ? -5.759 -13.217 5.105 1.00 90.31 86 SER A N 1
ATOM 728 C CA . SER A 1 86 ? -4.910 -12.915 6.249 1.00 90.31 86 SER A CA 1
ATOM 729 C C . SER A 1 86 ? -4.931 -14.074 7.242 1.00 90.31 86 SER A C 1
ATOM 731 O O . SER A 1 86 ? -5.965 -14.704 7.459 1.00 90.31 86 SER A O 1
ATOM 733 N N . LYS A 1 87 ? -3.796 -14.324 7.900 1.00 94.25 87 LYS A N 1
ATOM 734 C CA . LYS A 1 87 ? -3.729 -15.252 9.046 1.00 94.25 87 LYS A CA 1
ATOM 735 C C . LYS A 1 87 ? -4.357 -14.683 10.329 1.00 94.25 87 LYS A C 1
ATOM 737 O O . LYS A 1 87 ? -4.406 -15.377 11.341 1.00 94.25 87 LYS A O 1
ATOM 742 N N . TYR A 1 88 ? -4.779 -13.418 10.312 1.00 95.50 88 TYR A N 1
ATOM 743 C CA . TYR A 1 88 ? -5.381 -12.726 11.447 1.00 95.50 88 TYR A CA 1
ATOM 744 C C . TYR A 1 88 ? -6.906 -12.712 11.327 1.00 95.50 88 TYR A C 1
ATOM 746 O O . TYR A 1 88 ? -7.448 -12.124 10.396 1.00 95.50 88 TYR A O 1
ATOM 754 N N . ASP A 1 89 ? -7.595 -13.300 12.305 1.00 93.50 89 ASP A N 1
ATOM 755 C CA . ASP A 1 89 ? -9.055 -13.234 12.411 1.00 93.50 89 ASP A CA 1
ATOM 756 C C . ASP A 1 89 ? -9.474 -12.049 13.299 1.00 93.50 89 ASP A C 1
ATOM 758 O O . ASP A 1 89 ? -9.440 -12.110 14.534 1.00 93.50 89 ASP A O 1
ATOM 762 N N . ILE A 1 90 ? -9.811 -10.922 12.665 1.00 95.69 90 ILE A N 1
ATOM 763 C CA . ILE A 1 90 ? -10.291 -9.718 13.349 1.00 95.69 90 ILE A CA 1
ATOM 764 C C . ILE A 1 90 ? -11.799 -9.586 13.136 1.00 95.69 90 ILE A C 1
ATOM 766 O O . ILE A 1 90 ? -12.267 -9.288 12.039 1.00 95.69 90 ILE A O 1
ATOM 770 N N . LYS A 1 91 ? -12.568 -9.744 14.220 1.00 94.62 91 LYS A N 1
ATOM 771 C CA . LYS A 1 91 ? -14.019 -9.516 14.205 1.00 94.62 91 LYS A CA 1
ATOM 772 C C . LYS A 1 91 ? -14.349 -8.084 13.767 1.00 94.62 91 LYS A C 1
ATOM 774 O O . LYS A 1 91 ? -13.840 -7.131 14.357 1.00 94.62 91 LYS A O 1
ATOM 779 N N . LYS A 1 92 ? -15.221 -7.961 12.762 1.00 94.75 92 LYS A N 1
ATOM 780 C CA . LYS A 1 92 ? -15.786 -6.693 12.276 1.00 94.75 92 LYS A CA 1
ATOM 781 C C . LYS A 1 92 ? -16.854 -6.145 13.244 1.00 94.75 92 LYS A C 1
ATOM 783 O O . LYS A 1 92 ? -17.480 -6.945 13.942 1.00 94.75 92 LYS A O 1
ATOM 788 N N . PRO A 1 93 ? -17.103 -4.821 13.253 1.00 96.31 93 PRO A N 1
ATOM 789 C CA . PRO A 1 93 ? -16.364 -3.781 12.528 1.00 96.31 93 PRO A CA 1
ATOM 790 C C . PRO A 1 93 ? -15.030 -3.435 13.212 1.00 96.31 93 PRO A C 1
ATOM 792 O O . PRO A 1 93 ? -14.912 -3.484 14.438 1.00 96.31 93 PRO A O 1
ATOM 795 N N . TYR A 1 94 ? -14.020 -3.072 12.418 1.00 97.81 94 TYR A N 1
ATOM 796 C CA . TYR A 1 94 ? -12.740 -2.573 12.926 1.00 97.81 94 TYR A CA 1
ATOM 797 C C . TYR A 1 94 ? -12.152 -1.489 12.020 1.00 97.81 94 TYR A C 1
ATOM 799 O O . TYR A 1 94 ? -12.443 -1.431 10.825 1.00 97.81 94 TYR A O 1
ATOM 807 N N . MET A 1 95 ? -11.302 -0.652 12.607 1.00 97.62 95 MET A N 1
ATOM 808 C CA . MET A 1 95 ? -10.546 0.394 11.928 1.00 97.62 95 MET A CA 1
ATOM 809 C C . MET A 1 95 ? -9.068 0.016 11.869 1.00 97.62 95 MET A C 1
ATOM 811 O O . MET A 1 95 ? -8.497 -0.443 12.862 1.00 97.62 95 MET A O 1
ATOM 815 N N . ILE A 1 96 ? -8.435 0.243 10.722 1.00 98.12 96 ILE A N 1
ATOM 816 C CA . ILE A 1 96 ? -6.978 0.225 10.616 1.00 98.12 96 ILE A CA 1
ATOM 817 C C . ILE A 1 96 ? -6.436 1.597 10.993 1.00 98.12 96 ILE A C 1
ATOM 819 O O . ILE A 1 96 ? -6.871 2.612 10.456 1.00 98.12 96 ILE A O 1
ATOM 823 N N . VAL A 1 97 ? -5.433 1.620 11.863 1.00 96.25 97 VAL A N 1
ATOM 824 C CA . VAL A 1 97 ? -4.677 2.828 12.188 1.00 96.25 97 VAL A CA 1
ATOM 825 C C . VAL A 1 97 ? -3.214 2.588 11.826 1.00 96.25 97 VAL A C 1
ATOM 827 O O . VAL A 1 97 ? -2.584 1.649 12.315 1.00 96.25 97 VAL A O 1
ATOM 830 N N . GLN A 1 98 ? -2.670 3.430 10.952 1.00 95.50 98 GLN A N 1
ATOM 831 C CA . GLN A 1 98 ? -1.263 3.456 10.573 1.00 95.50 98 GLN A CA 1
ATOM 832 C C . GLN A 1 98 ? -0.604 4.702 11.174 1.00 95.50 98 GLN A C 1
ATOM 834 O O . GLN A 1 98 ? -0.710 5.783 10.606 1.00 95.50 98 GLN A O 1
ATOM 839 N N . PRO A 1 99 ? 0.153 4.589 12.273 1.00 92.56 99 PRO A N 1
ATOM 840 C CA . PRO A 1 99 ? 0.818 5.753 12.852 1.00 92.56 99 PRO A CA 1
ATOM 841 C C . PRO A 1 99 ? 1.955 6.318 11.992 1.00 92.56 99 PRO A C 1
ATOM 843 O O . PRO A 1 99 ? 2.273 7.500 12.093 1.00 92.56 99 PRO A O 1
ATOM 846 N N . HIS A 1 100 ? 2.594 5.471 11.173 1.00 91.00 100 HIS A N 1
ATOM 847 C CA . HIS A 1 100 ? 3.827 5.790 10.450 1.00 91.00 100 HIS A CA 1
ATOM 848 C C . HIS A 1 100 ? 3.875 5.155 9.044 1.00 91.00 100 HIS A C 1
ATOM 850 O O . HIS A 1 100 ? 3.633 3.956 8.886 1.00 91.00 100 HIS A O 1
ATOM 856 N N . ALA A 1 101 ? 4.255 5.940 8.029 1.00 84.88 101 ALA A N 1
ATOM 857 C CA . ALA A 1 101 ? 4.304 5.597 6.600 1.00 84.88 101 ALA A CA 1
ATOM 858 C C . ALA A 1 101 ? 5.423 4.609 6.212 1.00 84.88 101 ALA A C 1
ATOM 860 O O . ALA A 1 101 ? 5.456 4.105 5.091 1.00 84.88 101 ALA A O 1
ATOM 861 N N . GLY A 1 102 ? 6.369 4.363 7.121 1.00 80.38 102 GLY A N 1
ATOM 862 C CA . GLY A 1 102 ? 7.500 3.446 6.929 1.00 80.38 102 GLY A CA 1
ATOM 863 C C . GLY A 1 102 ? 8.757 4.085 6.329 1.00 80.38 102 GLY A C 1
ATOM 864 O O . GLY A 1 102 ? 9.794 3.431 6.265 1.00 80.38 102 GLY A O 1
ATOM 865 N N . LYS A 1 103 ? 8.707 5.364 5.934 1.00 77.88 103 LYS A N 1
ATOM 866 C CA . LYS A 1 103 ? 9.897 6.138 5.545 1.00 77.88 103 LYS A CA 1
ATOM 867 C C . LYS A 1 103 ? 10.631 6.644 6.799 1.00 77.88 103 LYS A C 1
ATOM 869 O O . LYS A 1 103 ? 9.964 7.152 7.692 1.00 77.88 103 LYS A O 1
ATOM 874 N N . PRO A 1 104 ? 11.971 6.549 6.878 1.00 74.94 104 PRO A N 1
ATOM 875 C CA . PRO A 1 104 ? 12.723 6.932 8.078 1.00 74.94 104 PRO A CA 1
ATOM 876 C C . PRO A 1 104 ? 12.703 8.443 8.355 1.00 74.94 104 PRO A C 1
ATOM 878 O O . PRO A 1 104 ? 12.871 8.869 9.493 1.00 74.94 104 PRO A O 1
ATOM 881 N N . SER A 1 105 ? 12.519 9.258 7.317 1.00 71.44 105 SER A N 1
ATOM 882 C CA . SER A 1 105 ? 12.503 10.715 7.398 1.00 71.44 105 SER A CA 1
ATOM 883 C C . SER A 1 105 ? 11.664 11.320 6.269 1.00 71.44 105 SER A C 1
ATOM 885 O O . SER A 1 105 ? 11.303 10.639 5.304 1.00 71.44 105 SER A O 1
ATOM 887 N N . GLY A 1 106 ? 11.321 12.601 6.422 1.00 67.75 106 GLY A N 1
ATOM 888 C CA . GLY A 1 106 ? 10.443 13.347 5.522 1.00 67.75 106 GLY A CA 1
ATOM 889 C C . GLY A 1 106 ? 9.165 13.809 6.216 1.00 67.75 106 GLY A C 1
ATOM 890 O O . GLY A 1 106 ? 8.832 13.349 7.310 1.00 67.75 106 GLY A O 1
ATOM 891 N N . GLY A 1 107 ? 8.452 14.733 5.575 1.00 61.31 107 GLY A N 1
ATOM 892 C CA . GLY A 1 107 ? 7.284 15.352 6.188 1.00 61.31 107 GLY A CA 1
ATOM 893 C C . GLY A 1 107 ? 6.122 14.375 6.400 1.00 61.31 107 GLY A C 1
ATOM 894 O O . GLY A 1 107 ? 5.656 14.230 7.522 1.00 61.31 107 GLY A O 1
ATOM 895 N N . ASN A 1 108 ? 5.699 13.622 5.379 1.00 67.94 108 ASN A N 1
ATOM 896 C CA . ASN A 1 108 ? 4.515 12.741 5.455 1.00 67.94 108 ASN A CA 1
ATOM 897 C C . ASN A 1 108 ? 4.795 11.375 6.113 1.00 67.94 108 ASN A C 1
ATOM 899 O O . ASN A 1 108 ? 4.281 10.344 5.687 1.00 67.94 108 ASN A O 1
ATOM 903 N N . THR A 1 109 ? 5.678 11.323 7.110 1.00 76.69 109 THR A N 1
ATOM 904 C CA . THR A 1 109 ? 6.143 10.051 7.686 1.00 76.69 109 THR A CA 1
ATOM 905 C C . THR A 1 109 ? 5.235 9.497 8.768 1.00 76.69 109 THR A C 1
ATOM 907 O O . THR A 1 109 ? 5.272 8.295 9.011 1.00 76.69 109 THR A O 1
ATOM 910 N N . LYS A 1 110 ? 4.431 10.333 9.430 1.00 82.88 110 LYS A N 1
ATOM 911 C CA . LYS A 1 110 ? 3.641 9.946 10.604 1.00 82.88 110 LYS A CA 1
ATOM 912 C C . LYS A 1 110 ? 2.510 10.919 10.883 1.00 82.88 110 LYS A C 1
ATOM 914 O O . LYS A 1 110 ? 2.586 12.082 10.501 1.00 82.88 110 LYS A O 1
ATOM 919 N N . ILE A 1 111 ? 1.509 10.431 11.606 1.00 82.50 111 ILE A N 1
ATOM 920 C CA . ILE A 1 111 ? 0.518 11.290 12.253 1.00 82.50 111 ILE A CA 1
ATOM 921 C C . ILE A 1 111 ? 1.224 12.002 13.406 1.00 82.50 111 ILE A C 1
ATOM 923 O O . ILE A 1 111 ? 1.877 11.365 14.238 1.00 82.50 111 ILE A O 1
ATOM 927 N N . LEU A 1 112 ? 1.120 13.326 13.422 1.00 77.06 112 LEU A N 1
ATOM 928 C CA . LEU A 1 112 ? 1.680 14.170 14.462 1.00 77.06 112 LEU A CA 1
ATOM 929 C C . LEU A 1 112 ? 0.611 15.096 15.025 1.00 77.06 112 LEU A C 1
ATOM 931 O O . LEU A 1 112 ? -0.206 15.591 14.252 1.00 77.06 112 LEU A O 1
ATOM 935 N N . PRO A 1 113 ? 0.720 15.433 16.318 1.00 83.38 113 PRO A N 1
ATOM 936 C CA . PRO A 1 113 ? 1.648 14.865 17.311 1.00 83.38 113 PRO A CA 1
ATOM 937 C C . PRO A 1 113 ? 1.279 13.434 17.751 1.00 83.38 113 PRO A C 1
ATOM 939 O O . PRO A 1 113 ? 0.148 12.995 17.601 1.00 83.38 113 PRO A O 1
ATOM 942 N N . ASP A 1 114 ? 2.235 12.699 18.330 1.00 83.75 114 ASP A N 1
ATOM 943 C CA . ASP A 1 114 ? 2.056 11.292 18.734 1.00 83.75 114 ASP A CA 1
ATOM 944 C C . ASP A 1 114 ? 0.855 11.027 19.655 1.00 83.75 114 ASP A C 1
ATOM 946 O O . ASP A 1 114 ? 0.270 9.945 19.591 1.00 83.75 114 ASP A O 1
ATOM 950 N N . TYR A 1 115 ? 0.470 11.993 20.498 1.00 84.00 115 TYR A N 1
ATOM 951 C CA . TYR A 1 115 ? -0.696 11.841 21.370 1.00 84.00 115 TYR A CA 1
ATOM 952 C C . TYR A 1 115 ? -1.997 11.676 20.573 1.00 84.00 115 TYR A C 1
ATOM 954 O O . TYR A 1 115 ? -2.902 10.997 21.047 1.00 84.00 115 TYR A O 1
ATOM 962 N N . MET A 1 116 ? -2.069 12.191 19.339 1.00 87.88 116 MET A N 1
ATOM 963 C CA . MET A 1 116 ? -3.239 12.011 18.477 1.00 87.88 116 MET A CA 1
ATOM 964 C C . MET A 1 116 ? -3.513 10.537 18.193 1.00 87.88 116 MET A C 1
ATOM 966 O O . MET A 1 116 ? -4.666 10.140 18.076 1.00 87.88 116 MET A O 1
ATOM 970 N N . ILE A 1 117 ? -2.474 9.696 18.119 1.00 90.56 117 ILE A N 1
ATOM 971 C CA . ILE A 1 117 ? -2.669 8.250 17.969 1.00 90.56 117 ILE A CA 1
ATOM 972 C C . ILE A 1 117 ? -3.402 7.693 19.184 1.00 90.56 117 ILE A C 1
ATOM 974 O O . ILE A 1 117 ? -4.343 6.925 19.025 1.00 90.56 117 ILE A O 1
ATOM 978 N N . GLN A 1 118 ? -3.009 8.092 20.394 1.00 87.81 118 GLN A N 1
ATOM 979 C CA . GLN A 1 118 ? -3.694 7.653 21.610 1.00 87.81 118 GLN A CA 1
ATOM 980 C C . GLN A 1 118 ? -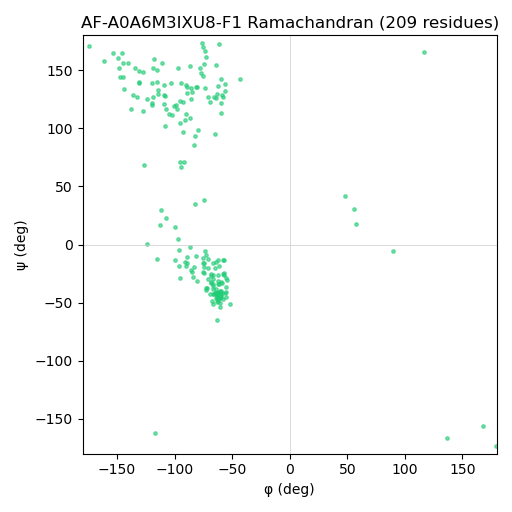5.139 8.154 21.641 1.00 87.81 118 GLN A C 1
ATOM 982 O O . GLN A 1 118 ? -6.035 7.377 21.954 1.00 87.81 118 GLN A O 1
ATOM 987 N N . GLU A 1 119 ? -5.380 9.407 21.253 1.00 88.44 119 GLU A N 1
ATOM 988 C CA . GLU A 1 119 ? -6.731 9.967 21.157 1.00 88.44 119 GLU A CA 1
ATOM 989 C C . GLU A 1 119 ? -7.599 9.202 20.154 1.00 88.44 119 GLU A C 1
ATOM 991 O O . GLU A 1 119 ? -8.717 8.821 20.496 1.00 88.44 119 GLU A O 1
ATOM 996 N N . ILE A 1 120 ? -7.086 8.894 18.956 1.00 91.19 120 ILE A N 1
ATOM 997 C CA . ILE A 1 120 ? -7.789 8.073 17.953 1.00 91.19 120 ILE A CA 1
ATOM 998 C C . ILE A 1 120 ? -8.143 6.700 18.541 1.00 91.19 120 ILE A C 1
ATOM 1000 O O . ILE A 1 120 ? -9.276 6.238 18.414 1.00 91.19 120 ILE A O 1
ATOM 1004 N N . LEU A 1 121 ? -7.192 6.047 19.212 1.00 91.81 121 LEU A N 1
ATOM 1005 C CA . LEU A 1 121 ? -7.405 4.718 19.789 1.00 91.81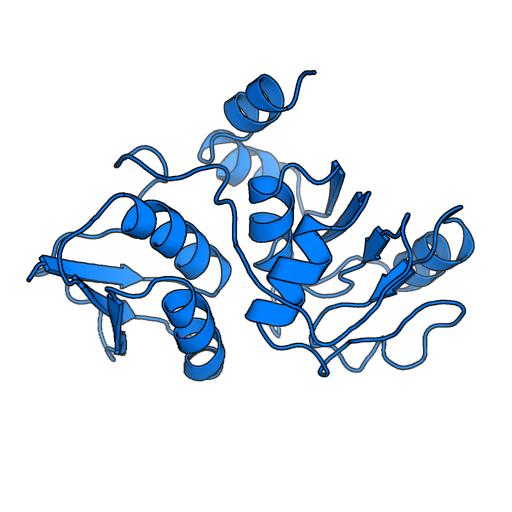 121 LEU A CA 1
ATOM 1006 C C . LEU A 1 121 ? -8.421 4.721 20.940 1.00 91.81 121 LEU A C 1
ATOM 1008 O O . LEU A 1 121 ? -9.200 3.779 21.055 1.00 91.81 121 LEU A O 1
ATOM 1012 N N . LEU A 1 122 ? -8.414 5.755 21.785 1.00 89.62 122 LEU A N 1
ATOM 1013 C CA . LEU A 1 122 ? -9.303 5.870 22.946 1.00 89.62 122 LEU A CA 1
ATOM 1014 C C . LEU A 1 122 ? -10.711 6.357 22.582 1.00 89.62 122 LEU A C 1
ATOM 1016 O O . LEU A 1 122 ? -11.668 5.989 23.258 1.00 89.62 122 LEU A O 1
ATOM 1020 N N . SER A 1 123 ? -10.836 7.185 21.543 1.00 90.19 123 SER A N 1
ATOM 1021 C CA . SER A 1 123 ? -12.116 7.765 21.109 1.00 90.19 1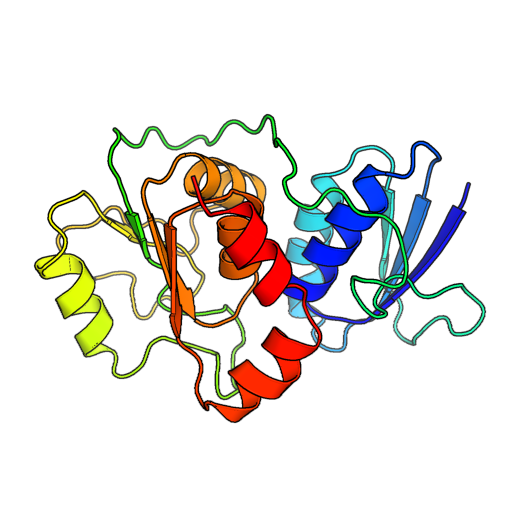23 SER A CA 1
ATOM 1022 C C . SER A 1 123 ? -12.870 6.910 20.091 1.00 90.19 123 SER A C 1
ATOM 1024 O O . SER A 1 123 ? -14.063 7.128 19.881 1.00 90.19 123 SER A O 1
ATOM 1026 N N . SER A 1 124 ? -12.204 5.941 19.455 1.00 90.88 124 SER A N 1
ATOM 1027 C CA . SER A 1 124 ? -12.839 5.100 18.443 1.00 90.88 124 SER A CA 1
ATOM 1028 C C . SER A 1 124 ? -13.946 4.223 19.052 1.00 90.88 124 SER A C 1
ATOM 1030 O O . SER A 1 124 ? -13.679 3.455 19.980 1.00 90.88 124 SER A O 1
ATOM 1032 N N . PRO A 1 125 ? -15.176 4.249 18.501 1.00 91.69 125 PRO A N 1
ATOM 1033 C CA . PRO A 1 125 ? -16.271 3.388 18.951 1.00 91.69 125 PRO A CA 1
ATOM 1034 C C . PRO A 1 125 ? -16.121 1.935 18.472 1.00 91.69 125 PRO A C 1
ATOM 1036 O O . PRO A 1 125 ? -16.857 1.055 18.917 1.00 91.69 125 PRO A O 1
ATOM 1039 N N . ILE A 1 126 ? -15.193 1.678 17.544 1.00 94.25 126 ILE A N 1
ATOM 1040 C CA . ILE A 1 126 ? -14.914 0.355 16.984 1.00 94.25 126 ILE A CA 1
ATOM 1041 C C . ILE A 1 126 ? -13.484 -0.076 17.291 1.00 94.25 126 ILE A C 1
ATOM 1043 O O . ILE A 1 126 ? -12.603 0.737 17.573 1.00 94.25 126 ILE A O 1
ATOM 1047 N N . LYS A 1 127 ? -13.247 -1.385 17.210 1.00 95.44 127 LYS A N 1
ATOM 1048 C CA . LYS A 1 127 ? -11.945 -1.986 17.491 1.00 95.44 127 LYS A CA 1
ATOM 1049 C C . LYS A 1 127 ? -10.869 -1.413 16.563 1.00 95.44 127 LYS A C 1
ATOM 1051 O O . LYS A 1 127 ? -11.019 -1.456 15.346 1.00 95.44 127 LYS A O 1
ATOM 1056 N N . CYS A 1 128 ? -9.761 -0.952 17.132 1.00 96.75 128 CYS A N 1
ATOM 1057 C CA . CYS A 1 128 ? -8.616 -0.472 16.362 1.00 96.75 128 CYS A CA 1
ATOM 1058 C C . CYS A 1 128 ? -7.573 -1.577 16.157 1.00 96.75 128 CYS A C 1
ATOM 1060 O O . CYS A 1 128 ? -7.249 -2.330 17.083 1.00 96.75 128 CYS A O 1
ATOM 1062 N N . VAL A 1 129 ? -7.015 -1.645 14.950 1.00 97.44 129 VAL A N 1
ATOM 1063 C CA . VAL A 1 129 ? -5.895 -2.517 14.581 1.00 97.44 129 VAL A CA 1
ATOM 1064 C C . VAL A 1 129 ? -4.738 -1.641 14.113 1.00 97.44 129 VAL A C 1
ATOM 1066 O O . VAL A 1 129 ? -4.872 -0.899 13.141 1.00 97.44 129 VAL A O 1
ATOM 1069 N N . LEU A 1 130 ? -3.595 -1.728 14.794 1.00 96.19 130 LEU A N 1
ATOM 1070 C CA . LEU A 1 130 ? -2.399 -0.980 14.414 1.00 96.19 130 LEU A CA 1
ATOM 1071 C C . LEU A 1 130 ? -1.594 -1.738 13.363 1.00 96.19 130 LEU A C 1
ATOM 1073 O O . LEU A 1 130 ? -1.179 -2.874 13.601 1.00 96.19 130 LEU A O 1
ATOM 1077 N N . LEU A 1 131 ? -1.326 -1.072 12.239 1.00 96.19 131 LEU A N 1
ATOM 1078 C CA . LEU A 1 131 ? -0.434 -1.536 11.177 1.00 96.19 131 LEU A CA 1
ATOM 1079 C C . LEU A 1 131 ? 0.741 -0.573 10.989 1.00 96.19 131 LEU A C 1
ATOM 1081 O O . LEU A 1 131 ? 0.639 0.629 11.229 1.00 96.19 131 LEU A O 1
ATOM 1085 N N . GLY A 1 132 ? 1.870 -1.102 10.525 1.00 92.62 132 GLY A N 1
ATOM 1086 C CA . GLY A 1 132 ? 3.052 -0.311 10.192 1.00 92.62 132 GLY A CA 1
ATOM 1087 C C . GLY A 1 132 ? 4.343 -0.943 10.689 1.00 92.62 132 GLY A C 1
ATOM 1088 O O . GLY A 1 132 ? 4.376 -2.113 11.069 1.00 92.62 132 GLY A O 1
ATOM 1089 N N . THR A 1 133 ? 5.408 -0.143 10.673 1.00 90.00 133 THR A N 1
ATOM 1090 C CA . THR A 1 133 ? 6.773 -0.616 10.944 1.00 90.00 133 THR A CA 1
ATOM 1091 C C . THR A 1 133 ? 7.492 0.114 12.078 1.00 90.00 133 THR A C 1
ATOM 1093 O O . THR A 1 133 ? 8.646 -0.178 12.373 1.00 90.00 133 THR A O 1
ATOM 1096 N N . SER A 1 134 ? 6.844 1.093 12.717 1.00 88.62 134 SER A N 1
ATOM 1097 C CA . SER A 1 134 ? 7.480 1.907 13.756 1.00 88.62 134 SER A CA 1
ATOM 1098 C C . SER A 1 134 ? 7.289 1.297 15.143 1.00 88.62 134 SER A C 1
ATOM 1100 O O . SER A 1 134 ? 6.186 1.336 15.691 1.00 88.62 134 SER A O 1
ATOM 1102 N N . ASP A 1 135 ? 8.382 0.825 15.749 1.00 87.75 135 ASP A N 1
ATOM 1103 C CA . ASP A 1 135 ? 8.368 0.230 17.095 1.00 87.75 135 ASP A CA 1
ATOM 1104 C C . ASP A 1 135 ? 7.900 1.198 18.191 1.00 87.75 135 ASP A C 1
ATOM 1106 O O . ASP A 1 135 ? 7.457 0.770 19.258 1.00 87.75 135 ASP A O 1
ATOM 1110 N N 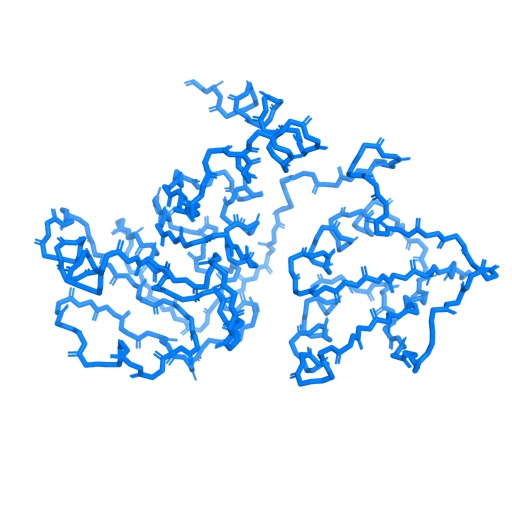. ARG A 1 136 ? 7.921 2.508 17.915 1.00 85.75 136 ARG A N 1
ATOM 1111 C CA . ARG A 1 136 ? 7.461 3.566 18.827 1.00 85.75 136 ARG A CA 1
ATOM 1112 C C . ARG A 1 136 ? 6.018 3.367 19.300 1.00 85.75 136 ARG A C 1
ATOM 1114 O O . ARG A 1 136 ? 5.679 3.780 20.403 1.00 85.75 136 ARG A O 1
ATOM 1121 N N . PHE A 1 137 ? 5.188 2.715 18.488 1.00 84.38 137 PHE A N 1
ATOM 1122 C CA . PHE A 1 137 ? 3.770 2.487 18.770 1.00 84.38 137 PHE A CA 1
ATOM 1123 C C . PHE A 1 137 ? 3.472 1.026 19.140 1.00 84.38 137 PHE A C 1
ATOM 1125 O O . PHE A 1 137 ? 2.350 0.559 18.979 1.00 84.38 137 PHE A O 1
ATOM 1132 N N . THR A 1 138 ? 4.453 0.261 19.624 1.00 82.62 138 THR A N 1
ATOM 1133 C CA . THR A 1 138 ? 4.237 -1.146 20.030 1.00 82.62 138 THR A CA 1
ATOM 1134 C C . THR A 1 138 ? 3.483 -1.291 21.358 1.00 82.62 138 THR A C 1
ATOM 1136 O O . THR A 1 138 ? 2.785 -2.282 21.557 1.00 82.62 138 THR A O 1
ATOM 1139 N N . ASN A 1 139 ? 3.538 -0.276 22.225 1.00 80.56 139 ASN A N 1
ATOM 1140 C CA . ASN A 1 139 ? 2.977 -0.308 23.583 1.00 80.56 139 ASN A CA 1
ATOM 1141 C C . ASN A 1 139 ? 1.760 0.620 23.778 1.00 80.56 139 ASN A C 1
ATOM 1143 O O . ASN A 1 139 ? 1.547 1.144 24.869 1.00 80.56 139 ASN A O 1
ATOM 1147 N N . VAL A 1 140 ? 0.967 0.861 22.729 1.00 79.12 140 VAL A N 1
ATOM 1148 C CA . VAL A 1 140 ? -0.275 1.657 22.827 1.00 79.12 140 VAL A CA 1
ATOM 1149 C C . VAL A 1 140 ? -1.454 0.773 23.248 1.00 79.12 140 VAL A C 1
ATOM 1151 O O . VAL A 1 140 ? -1.621 -0.334 22.737 1.00 79.12 140 VAL A O 1
ATOM 1154 N N . GLY A 1 141 ? -2.256 1.252 24.205 1.00 72.56 141 GLY A N 1
ATOM 1155 C CA . GLY A 1 141 ? -3.355 0.498 24.819 1.00 72.56 141 GLY A CA 1
ATOM 1156 C C . GLY A 1 141 ? -4.598 0.317 23.932 1.00 72.56 141 GLY A C 1
ATOM 1157 O O . GLY A 1 141 ? -4.749 0.968 22.903 1.00 72.56 141 GLY A O 1
ATOM 1158 N N . ASN A 1 142 ? -5.483 -0.592 24.361 1.00 81.44 142 ASN A N 1
ATOM 1159 C CA . ASN A 1 142 ? -6.813 -0.891 23.800 1.00 81.44 142 ASN A CA 1
ATOM 1160 C C . ASN A 1 142 ? -6.898 -1.080 22.266 1.00 81.44 142 ASN A C 1
ATOM 1162 O O . ASN A 1 142 ? -7.837 -0.624 21.617 1.00 81.44 142 ASN A O 1
ATOM 1166 N N . CYS A 1 143 ? -5.931 -1.775 21.664 1.00 92.75 143 CYS A N 1
ATOM 1167 C CA . CYS A 1 143 ? -5.950 -2.090 20.235 1.00 92.75 143 CYS A CA 1
ATOM 1168 C C . CYS A 1 143 ? -5.324 -3.459 19.940 1.00 92.75 143 CYS A C 1
ATOM 1170 O O . CYS A 1 143 ? -4.618 -4.037 20.769 1.00 92.75 143 CYS A O 1
ATOM 1172 N N . VAL A 1 144 ? -5.565 -3.992 18.739 1.00 95.25 144 VAL A N 1
ATOM 1173 C CA . VAL A 1 144 ? -4.802 -5.142 18.235 1.00 95.25 144 VAL A CA 1
ATOM 1174 C C . VAL A 1 144 ? -3.548 -4.622 17.561 1.00 95.25 144 VAL A C 1
ATOM 1176 O O . VAL A 1 144 ? -3.609 -4.038 16.481 1.00 95.25 144 VAL A O 1
ATOM 1179 N N . ASN A 1 145 ? -2.401 -4.843 18.193 1.00 95.38 145 ASN A N 1
ATOM 1180 C CA . ASN A 1 145 ? -1.138 -4.341 17.680 1.00 95.38 145 ASN A CA 1
ATOM 1181 C C . ASN A 1 145 ? -0.437 -5.342 16.752 1.00 95.38 145 ASN A C 1
ATOM 1183 O O . ASN A 1 145 ? 0.135 -6.341 17.215 1.00 95.38 145 ASN A O 1
ATOM 1187 N N . LEU A 1 146 ? -0.458 -5.043 15.451 1.00 96.25 146 LEU A N 1
ATOM 1188 C CA . LEU A 1 146 ? 0.154 -5.837 14.385 1.00 96.25 146 LEU A CA 1
ATOM 1189 C C . LEU A 1 146 ? 1.348 -5.135 13.710 1.00 96.25 146 LEU A C 1
ATOM 1191 O O . LEU A 1 146 ? 1.778 -5.551 12.629 1.00 96.25 146 LEU A O 1
ATOM 1195 N N . ILE A 1 147 ? 1.912 -4.103 14.347 1.00 94.12 147 ILE A N 1
ATOM 1196 C CA . ILE A 1 147 ? 3.150 -3.456 13.894 1.00 94.12 147 ILE A CA 1
ATOM 1197 C C . ILE A 1 147 ? 4.263 -4.499 13.794 1.00 94.12 147 ILE A C 1
ATOM 1199 O O . ILE A 1 147 ? 4.448 -5.292 14.716 1.00 94.12 147 ILE A O 1
ATOM 1203 N N . ASN A 1 148 ? 4.984 -4.501 12.668 1.00 93.12 148 ASN A N 1
ATOM 1204 C CA . ASN A 1 148 ? 6.059 -5.452 12.359 1.00 93.12 148 ASN A CA 1
ATOM 1205 C C . ASN A 1 148 ? 5.640 -6.942 12.378 1.00 93.12 148 ASN A C 1
ATOM 1207 O O . ASN A 1 148 ? 6.497 -7.821 12.435 1.00 93.12 148 ASN A O 1
ATOM 1211 N N . LYS A 1 149 ? 4.333 -7.252 12.314 1.00 95.31 149 LYS A N 1
ATOM 1212 C CA . LYS A 1 149 ? 3.811 -8.638 12.345 1.00 95.31 149 LYS A CA 1
ATOM 1213 C C . LYS A 1 149 ? 3.114 -9.071 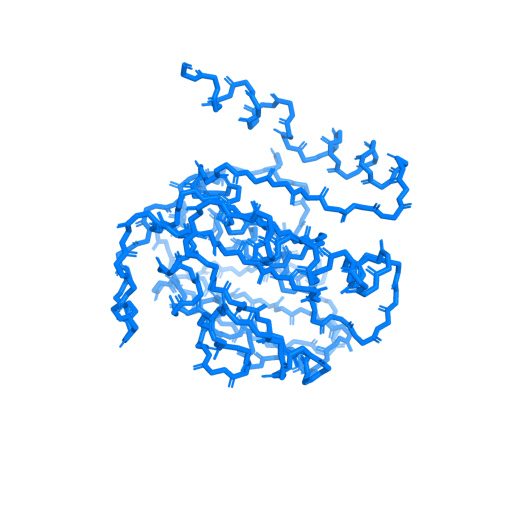11.050 1.00 95.31 149 LYS A C 1
ATOM 1215 O O . LYS A 1 149 ? 2.856 -10.260 10.865 1.00 95.31 149 LYS A O 1
ATOM 1220 N N . THR A 1 150 ? 2.816 -8.130 10.158 1.00 96.00 150 THR A N 1
ATOM 1221 C CA . THR A 1 150 ? 2.054 -8.360 8.922 1.00 96.00 150 THR A CA 1
ATOM 1222 C C . THR A 1 150 ? 2.958 -8.394 7.694 1.00 96.00 150 THR A C 1
ATOM 1224 O O . THR A 1 150 ? 3.886 -7.599 7.574 1.00 96.00 150 THR A O 1
ATOM 1227 N N . SER A 1 151 ? 2.672 -9.324 6.780 1.00 95.56 151 SER A N 1
ATOM 1228 C CA . SER A 1 151 ? 3.164 -9.263 5.396 1.00 95.56 151 SER A CA 1
ATOM 1229 C C . SER A 1 151 ? 2.388 -8.212 4.589 1.00 95.56 151 SER A C 1
ATOM 1231 O O . SER A 1 151 ? 1.330 -7.750 5.034 1.00 95.56 151 SER A O 1
ATOM 1233 N N . ILE A 1 152 ? 2.841 -7.876 3.373 1.00 95.50 152 ILE A N 1
ATOM 1234 C CA . ILE A 1 152 ? 2.051 -7.012 2.474 1.00 95.50 152 ILE A CA 1
ATOM 1235 C C . ILE A 1 152 ? 0.682 -7.635 2.172 1.00 95.50 152 ILE A C 1
ATOM 1237 O O . ILE A 1 152 ? -0.332 -6.942 2.217 1.00 95.50 152 ILE A O 1
ATOM 1241 N N . SER A 1 153 ? 0.631 -8.949 1.936 1.00 95.75 153 SER A N 1
ATOM 1242 C CA . SER A 1 153 ? -0.626 -9.666 1.682 1.00 95.75 153 SER A CA 1
ATOM 1243 C C . SER A 1 153 ? -1.585 -9.604 2.876 1.00 95.75 153 SER A C 1
ATOM 1245 O O . SER A 1 153 ? -2.785 -9.398 2.689 1.00 95.75 153 SER A O 1
ATOM 1247 N N . ASP A 1 154 ? -1.071 -9.762 4.103 1.00 97.38 154 ASP A N 1
ATOM 1248 C CA . ASP A 1 154 ? -1.880 -9.609 5.319 1.00 97.38 154 ASP A CA 1
ATOM 1249 C C . ASP A 1 154 ? -2.438 -8.189 5.428 1.00 97.38 154 ASP A C 1
ATOM 1251 O O . ASP A 1 154 ? -3.625 -8.018 5.698 1.00 97.38 154 ASP A O 1
ATOM 1255 N N . ALA A 1 155 ? -1.599 -7.174 5.197 1.00 97.00 155 ALA A N 1
ATOM 1256 C CA . ALA A 1 155 ? -2.010 -5.778 5.283 1.00 97.00 155 ALA A CA 1
ATOM 1257 C C . ALA A 1 155 ? -3.108 -5.443 4.262 1.00 97.00 155 ALA A C 1
ATOM 1259 O O . ALA A 1 155 ? -4.097 -4.813 4.631 1.00 97.00 155 ALA A O 1
ATOM 1260 N N . VAL A 1 156 ? -2.983 -5.910 3.013 1.00 96.44 156 VAL A N 1
ATOM 1261 C CA . VAL A 1 156 ? -4.019 -5.730 1.980 1.00 96.44 156 VAL A CA 1
ATOM 1262 C C . VAL A 1 156 ? -5.338 -6.376 2.404 1.00 96.44 156 VAL A C 1
ATOM 1264 O O . VAL A 1 156 ? -6.368 -5.707 2.406 1.00 96.44 156 VAL A O 1
ATOM 1267 N N . SER A 1 157 ? -5.300 -7.643 2.825 1.00 96.69 157 SER A N 1
ATOM 1268 C CA . SER A 1 157 ? -6.495 -8.385 3.250 1.00 96.69 157 SER A CA 1
ATOM 1269 C C . SER A 1 157 ? -7.183 -7.733 4.458 1.00 96.69 157 SER A C 1
ATOM 1271 O O . SER A 1 157 ? -8.404 -7.563 4.466 1.00 96.69 157 SER A O 1
ATOM 1273 N N . LEU A 1 158 ? -6.406 -7.302 5.459 1.00 97.94 158 LEU A N 1
ATOM 1274 C CA . LEU A 1 158 ? -6.925 -6.606 6.637 1.00 97.94 158 LEU A CA 1
ATOM 1275 C C . LEU A 1 158 ? -7.546 -5.255 6.280 1.00 97.94 158 LEU A C 1
ATOM 1277 O O . LEU A 1 158 ? -8.602 -4.923 6.814 1.00 97.94 158 LEU A O 1
ATOM 1281 N N . ILE A 1 159 ? -6.921 -4.485 5.389 1.00 97.06 159 ILE A N 1
ATOM 1282 C CA . ILE A 1 159 ? -7.439 -3.178 4.976 1.00 97.06 159 ILE A CA 1
ATOM 1283 C C . ILE A 1 159 ? -8.735 -3.339 4.182 1.00 97.06 159 ILE A C 1
ATOM 1285 O O . ILE A 1 159 ? -9.717 -2.702 4.538 1.00 97.06 159 ILE A O 1
ATOM 1289 N N . GLN A 1 160 ? -8.791 -4.229 3.186 1.00 95.19 160 GLN A N 1
ATOM 1290 C CA . GLN A 1 160 ? -10.006 -4.467 2.386 1.00 95.19 160 GLN A CA 1
ATOM 1291 C C . GLN A 1 160 ? -11.229 -4.866 3.215 1.00 95.19 160 GLN A C 1
ATOM 1293 O O . GLN A 1 160 ? -12.366 -4.672 2.797 1.00 95.19 160 GLN A O 1
ATOM 1298 N N . ASN A 1 161 ? -10.994 -5.465 4.379 1.00 95.88 161 ASN A N 1
ATOM 1299 C CA . ASN A 1 161 ? -12.039 -5.927 5.276 1.00 95.88 161 ASN A CA 1
ATOM 1300 C C . ASN A 1 161 ? -12.384 -4.933 6.394 1.00 95.88 161 ASN A C 1
ATOM 1302 O O . ASN A 1 161 ? -13.317 -5.207 7.153 1.00 95.88 161 ASN A O 1
ATOM 1306 N N . ALA A 1 162 ? -11.651 -3.824 6.500 1.00 97.31 162 ALA A N 1
ATOM 1307 C CA . ALA A 1 162 ? -11.856 -2.806 7.516 1.00 97.31 162 ALA A CA 1
ATOM 1308 C C . ALA A 1 162 ? -13.046 -1.899 7.185 1.00 97.31 162 ALA A C 1
ATOM 1310 O O . ALA A 1 162 ? -13.351 -1.642 6.024 1.00 97.31 162 ALA A O 1
ATOM 1311 N N . GLU A 1 163 ? -13.673 -1.365 8.230 1.00 96.31 163 GLU A N 1
ATOM 1312 C CA . GLU A 1 163 ? -14.707 -0.331 8.111 1.00 96.31 163 GLU A CA 1
ATOM 1313 C C . GLU A 1 163 ? -14.081 1.018 7.734 1.00 96.31 163 GLU A C 1
ATOM 1315 O O . GLU A 1 163 ? -14.620 1.791 6.943 1.00 96.31 163 GLU A O 1
ATOM 1320 N N . ALA A 1 164 ? -12.914 1.300 8.315 1.00 96.56 164 ALA A N 1
ATOM 1321 C CA . ALA A 1 164 ? -12.233 2.570 8.162 1.00 96.56 164 ALA A CA 1
ATOM 1322 C C . ALA A 1 164 ? -10.708 2.430 8.239 1.00 96.56 164 ALA A C 1
ATOM 1324 O O . ALA A 1 164 ? -10.172 1.465 8.793 1.00 96.56 164 ALA A O 1
ATOM 1325 N N . PHE A 1 165 ? -10.013 3.433 7.712 1.00 96.31 165 PHE A N 1
ATOM 1326 C CA . PHE A 1 165 ? -8.564 3.569 7.739 1.00 96.31 165 PHE A CA 1
ATOM 1327 C C . PHE A 1 165 ? -8.167 4.972 8.206 1.00 96.31 165 PHE A C 1
ATOM 1329 O O . PHE A 1 165 ? -8.748 5.968 7.779 1.00 96.31 165 PHE A O 1
ATOM 1336 N N . VAL A 1 166 ? -7.136 5.063 9.042 1.00 94.69 166 VAL A N 1
ATOM 1337 C CA . VAL A 1 166 ? -6.534 6.332 9.460 1.00 94.69 166 VAL A CA 1
ATOM 1338 C C . VAL A 1 166 ? -5.021 6.232 9.337 1.00 94.69 166 VAL A C 1
ATOM 1340 O O . VAL A 1 166 ? -4.421 5.313 9.893 1.00 94.69 166 VAL A O 1
ATOM 1343 N N . GLY A 1 167 ? -4.378 7.164 8.636 1.00 93.25 167 GLY A N 1
ATOM 1344 C CA . GLY A 1 167 ? -2.929 7.097 8.435 1.00 93.25 167 GLY A CA 1
ATOM 1345 C C . GLY A 1 167 ? -2.320 8.309 7.733 1.00 93.25 167 GLY A C 1
ATOM 1346 O O . GLY A 1 167 ? -3.048 9.165 7.236 1.00 93.25 167 GLY A O 1
ATOM 1347 N N . PRO A 1 168 ? -0.983 8.412 7.679 1.00 88.81 168 PRO A N 1
ATOM 1348 C CA . PRO A 1 168 ? -0.291 9.385 6.838 1.00 88.81 168 PRO A CA 1
ATOM 1349 C C . PRO A 1 168 ? -0.301 8.960 5.359 1.00 88.81 168 PRO A C 1
ATOM 1351 O O . PRO A 1 168 ? -0.672 7.837 5.023 1.00 88.81 168 PRO A O 1
ATOM 1354 N N . GLU A 1 169 ? 0.172 9.811 4.448 1.00 83.19 169 GLU A N 1
ATOM 1355 C CA . GLU A 1 169 ? 0.427 9.411 3.052 1.00 83.19 169 GLU A CA 1
ATOM 1356 C C . GLU A 1 169 ? 1.461 8.260 2.973 1.00 83.19 169 GLU A C 1
ATOM 1358 O O . GLU A 1 169 ? 2.609 8.395 3.403 1.00 83.19 169 GLU A O 1
ATOM 1363 N N . GLY A 1 170 ? 1.088 7.122 2.379 1.00 86.06 170 GLY A N 1
ATOM 1364 C CA . GLY A 1 170 ? 1.972 5.963 2.241 1.00 86.06 170 GLY A CA 1
ATOM 1365 C C . GLY A 1 170 ? 1.313 4.775 1.539 1.00 86.06 170 GLY A C 1
ATOM 1366 O O . GLY A 1 170 ? 0.191 4.876 1.052 1.00 86.06 170 GLY A O 1
ATOM 1367 N N . LEU A 1 171 ? 2.012 3.632 1.495 1.00 90.75 171 LEU A N 1
ATOM 1368 C CA . LEU A 1 171 ? 1.531 2.404 0.839 1.00 90.75 171 LEU A CA 1
ATOM 1369 C C . LEU A 1 171 ? 0.126 1.994 1.305 1.00 90.75 171 LEU A C 1
ATOM 1371 O O . LEU A 1 171 ? -0.738 1.742 0.471 1.00 90.75 171 LEU A O 1
ATOM 1375 N N . LEU A 1 172 ? -0.100 1.916 2.621 1.00 94.06 172 LEU A N 1
ATOM 1376 C CA . LEU A 1 172 ? -1.373 1.426 3.158 1.00 94.06 172 LEU A CA 1
ATOM 1377 C C . LEU A 1 172 ? -2.533 2.372 2.840 1.00 94.06 172 LEU A C 1
ATOM 1379 O O . LEU A 1 172 ? -3.643 1.903 2.626 1.00 94.06 172 LEU A O 1
ATOM 1383 N N . SER A 1 173 ? -2.257 3.668 2.715 1.00 89.75 173 SER A N 1
ATOM 1384 C CA . SER A 1 173 ? -3.227 4.664 2.260 1.00 89.75 173 SER A CA 1
ATOM 1385 C C . SER A 1 173 ? -3.613 4.429 0.801 1.00 89.75 173 SER A C 1
ATOM 1387 O O . SER A 1 173 ? -4.791 4.424 0.475 1.00 89.75 173 SER A O 1
ATOM 1389 N N . PHE A 1 174 ? -2.664 4.122 -0.092 1.00 88.38 174 PHE A N 1
ATOM 1390 C CA . PHE A 1 174 ? -3.026 3.724 -1.462 1.00 88.38 174 PHE A CA 1
ATOM 1391 C C . PHE A 1 174 ? -3.884 2.451 -1.486 1.00 88.38 174 PHE A C 1
ATOM 1393 O O . PHE A 1 174 ? -4.854 2.374 -2.242 1.00 88.38 174 PHE A O 1
ATOM 1400 N N . ILE A 1 175 ? -3.566 1.477 -0.629 1.00 92.75 175 ILE A N 1
ATOM 1401 C CA . ILE A 1 175 ? -4.348 0.244 -0.497 1.00 92.75 175 ILE A CA 1
ATOM 1402 C C . ILE A 1 175 ? -5.768 0.551 -0.001 1.00 92.75 175 ILE A C 1
ATOM 1404 O O . ILE A 1 175 ? -6.720 0.087 -0.631 1.00 92.75 175 ILE A O 1
ATOM 1408 N N . SER A 1 176 ? -5.935 1.344 1.065 1.00 92.94 176 SER A N 1
ATOM 1409 C CA . SER A 1 176 ? -7.252 1.653 1.645 1.00 92.94 176 SER A CA 1
ATOM 1410 C C . SER A 1 176 ? -8.159 2.366 0.652 1.00 92.94 176 SER A C 1
ATOM 1412 O O . SER A 1 176 ? -9.310 1.967 0.468 1.00 92.94 176 SER A O 1
ATOM 1414 N N . LEU A 1 177 ? -7.607 3.337 -0.074 1.00 86.94 177 LEU A N 1
ATOM 1415 C CA . LEU A 1 177 ? -8.325 4.071 -1.109 1.00 86.94 177 LEU A CA 1
ATOM 1416 C C . LEU A 1 177 ? -8.740 3.165 -2.271 1.00 86.94 177 LEU A C 1
ATOM 1418 O O . LEU A 1 177 ? -9.902 3.173 -2.676 1.00 86.94 177 LEU A O 1
ATOM 1422 N N . SER A 1 178 ? -7.826 2.322 -2.760 1.00 87.00 178 SER A N 1
ATOM 1423 C CA . SER A 1 178 ? -8.137 1.333 -3.805 1.00 87.00 178 SER A CA 1
ATOM 1424 C C . SER A 1 178 ? -9.107 0.240 -3.335 1.00 87.00 178 SER A C 1
ATOM 1426 O O . SER A 1 178 ? -9.707 -0.452 -4.145 1.00 87.00 178 SER A O 1
ATOM 1428 N N . SER A 1 179 ? -9.305 0.093 -2.025 1.00 88.19 179 SER A N 1
ATOM 1429 C CA . SER A 1 179 ? -10.239 -0.876 -1.443 1.00 88.19 179 SER A CA 1
ATOM 1430 C C . SER A 1 179 ? -11.598 -0.262 -1.096 1.00 88.19 179 SER A C 1
ATOM 1432 O O . SER A 1 179 ? -12.433 -0.946 -0.514 1.00 88.19 179 SER A O 1
ATOM 1434 N N . LYS A 1 180 ? -11.826 1.020 -1.429 1.00 87.31 180 LYS A N 1
ATOM 14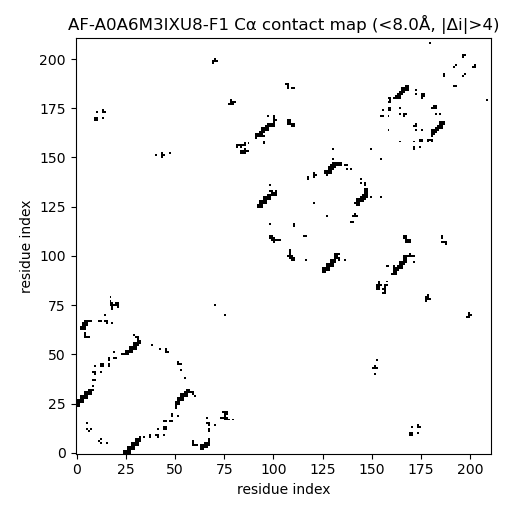35 C CA . LYS A 1 180 ? -13.039 1.784 -1.074 1.00 87.31 180 LYS A CA 1
ATOM 1436 C C . LYS A 1 180 ? -13.323 1.824 0.436 1.00 87.31 180 LYS A C 1
ATOM 1438 O O . LYS A 1 180 ? -14.472 1.909 0.855 1.00 87.31 180 LYS A O 1
ATOM 1443 N N . VAL A 1 181 ? -12.273 1.781 1.253 1.00 88.44 181 VAL A N 1
ATOM 1444 C CA . VAL A 1 181 ? -12.377 1.891 2.714 1.00 88.44 181 VAL A CA 1
ATOM 1445 C C . VAL A 1 181 ? -12.486 3.365 3.093 1.00 88.44 181 VAL A C 1
ATOM 1447 O O . VAL A 1 181 ? -11.708 4.187 2.595 1.00 88.44 181 VAL A O 1
ATOM 1450 N N . ASN A 1 182 ? -13.401 3.709 4.003 1.00 90.69 182 ASN A N 1
ATOM 1451 C CA . ASN A 1 182 ? -13.535 5.078 4.502 1.00 90.69 182 ASN A CA 1
ATOM 1452 C C . ASN A 1 182 ? -12.218 5.534 5.158 1.00 90.69 182 ASN A C 1
ATOM 1454 O O . ASN A 1 182 ? -11.795 4.961 6.159 1.00 90.69 182 ASN A O 1
ATOM 1458 N N . SER A 1 183 ? -11.528 6.511 4.566 1.00 89.44 183 SER A N 1
ATOM 1459 C CA . SER A 1 183 ? -10.125 6.801 4.888 1.00 89.44 183 SER A CA 1
ATOM 1460 C C . SER A 1 183 ? -9.914 8.251 5.322 1.00 89.44 183 SER A C 1
ATOM 1462 O O . SER A 1 183 ? -10.194 9.173 4.558 1.00 89.44 183 SER A O 1
ATOM 1464 N N . THR A 1 184 ? -9.318 8.444 6.499 1.00 90.00 184 THR A N 1
ATOM 1465 C CA . THR A 1 184 ? -8.817 9.739 6.983 1.00 90.00 184 THR A CA 1
ATOM 1466 C C . THR A 1 184 ? -7.303 9.789 6.808 1.00 90.00 184 THR A C 1
ATOM 1468 O O . THR A 1 184 ? -6.566 9.069 7.488 1.00 90.00 184 THR A O 1
ATOM 1471 N N . LEU A 1 185 ? -6.830 10.636 5.891 1.00 86.81 185 LEU A N 1
ATOM 1472 C CA . LEU A 1 185 ? -5.413 10.735 5.543 1.00 86.81 185 LEU A CA 1
ATOM 1473 C C . LEU A 1 185 ? -4.794 12.043 6.034 1.00 86.81 185 LEU A C 1
ATOM 1475 O O . LEU A 1 185 ? -5.297 13.125 5.739 1.00 86.81 185 LEU A O 1
ATOM 1479 N N . TYR A 1 186 ? -3.672 11.933 6.742 1.00 83.00 186 TYR A N 1
ATOM 1480 C CA . TYR A 1 186 ? -2.903 13.073 7.235 1.00 83.00 186 TYR A CA 1
ATOM 1481 C C . TYR A 1 186 ? -1.764 13.417 6.269 1.00 83.00 186 TYR A C 1
ATOM 1483 O O . TYR A 1 186 ? -0.893 12.590 5.977 1.00 83.00 186 TYR A O 1
ATOM 1491 N N . TYR A 1 187 ? -1.759 14.667 5.816 1.00 75.44 187 TYR A N 1
ATOM 1492 C CA . TYR A 1 187 ? -0.699 15.275 5.015 1.00 75.44 187 TYR A CA 1
ATOM 1493 C C . TYR A 1 187 ? -0.047 16.402 5.819 1.00 75.44 187 TYR A C 1
ATOM 1495 O O . TYR A 1 187 ? -0.707 17.035 6.640 1.00 75.44 187 TYR A O 1
ATOM 1503 N N . ILE A 1 188 ? 1.240 16.666 5.583 1.00 67.75 188 ILE A N 1
ATOM 1504 C CA . ILE A 1 188 ? 1.950 17.775 6.241 1.00 67.75 188 ILE A CA 1
ATOM 1505 C C . ILE A 1 188 ? 1.455 19.149 5.826 1.00 67.75 188 ILE A C 1
ATOM 1507 O O . ILE A 1 188 ? 1.490 20.074 6.627 1.00 67.75 188 ILE A O 1
ATOM 1511 N N . GLU A 1 189 ? 1.048 19.291 4.569 1.00 65.00 189 GLU A N 1
ATOM 1512 C CA . GLU A 1 189 ? 0.765 20.582 3.960 1.00 65.00 189 GLU A CA 1
ATOM 1513 C C . GLU A 1 189 ? -0.351 20.433 2.932 1.00 65.00 189 GLU A C 1
ATOM 1515 O O . GLU A 1 189 ? -0.414 19.440 2.201 1.00 65.00 189 GLU A O 1
ATOM 1520 N N . GLN A 1 190 ? -1.198 21.459 2.841 1.00 60.84 190 GLN A N 1
ATOM 1521 C CA . GLN A 1 190 ? -2.262 21.542 1.842 1.00 60.84 190 GLN A CA 1
ATOM 1522 C C . GLN A 1 190 ? -1.694 21.490 0.417 1.00 60.84 190 GLN A C 1
ATOM 1524 O O . GLN A 1 190 ? -2.293 20.862 -0.439 1.00 60.84 190 GLN A O 1
ATOM 1529 N N . ALA A 1 191 ? -0.495 22.030 0.171 1.00 56.06 191 ALA A N 1
ATOM 1530 C CA . ALA A 1 191 ? 0.168 21.923 -1.130 1.00 56.06 191 ALA A CA 1
ATOM 1531 C C . ALA A 1 191 ? 0.473 20.466 -1.530 1.00 56.06 191 ALA A C 1
ATOM 1533 O O . ALA A 1 191 ? 0.375 20.119 -2.700 1.00 56.06 191 ALA A O 1
ATOM 1534 N N . ALA A 1 192 ? 0.782 19.581 -0.573 1.00 57.62 192 ALA A N 1
ATOM 1535 C CA . ALA A 1 192 ? 0.975 18.158 -0.858 1.00 57.62 192 ALA A CA 1
ATOM 1536 C C . ALA A 1 192 ? -0.346 17.455 -1.194 1.00 57.62 192 ALA A C 1
ATOM 1538 O O . ALA A 1 192 ? -0.342 16.496 -1.967 1.00 57.62 192 ALA A O 1
ATOM 1539 N N . VAL A 1 193 ? -1.459 17.940 -0.630 1.00 57.25 193 VAL A N 1
ATOM 1540 C CA . VAL A 1 193 ? -2.798 17.595 -1.102 1.00 57.25 193 VAL A CA 1
ATOM 1541 C C . VAL A 1 193 ? -2.910 18.133 -2.525 1.00 57.25 193 VAL A C 1
ATOM 1543 O O . VAL A 1 193 ? -2.882 17.353 -3.455 1.00 57.25 193 VAL A O 1
ATOM 1546 N N . ASP A 1 194 ? -2.870 19.434 -2.749 1.00 49.53 194 ASP A N 1
ATOM 1547 C CA . ASP A 1 194 ? -3.137 20.037 -4.054 1.00 49.53 194 ASP A CA 1
ATOM 1548 C C . ASP A 1 194 ? -2.243 19.488 -5.192 1.00 49.53 194 ASP A C 1
ATOM 1550 O O . ASP A 1 194 ? -2.756 19.083 -6.221 1.00 49.53 194 ASP A O 1
ATOM 1554 N N . GLU A 1 195 ? -0.932 19.324 -5.035 1.00 47.28 195 GLU A N 1
ATOM 1555 C CA . GLU A 1 195 ? -0.063 18.828 -6.119 1.00 47.28 195 GLU A CA 1
ATOM 1556 C C . GLU A 1 195 ? -0.226 17.328 -6.412 1.00 47.28 195 GLU A C 1
ATOM 1558 O O . GLU A 1 195 ? -0.185 16.904 -7.570 1.00 47.28 195 GLU A O 1
ATOM 1563 N N . LYS A 1 196 ? -0.429 16.498 -5.381 1.00 48.94 196 LYS A N 1
ATOM 1564 C CA . LYS A 1 196 ? -0.515 15.036 -5.554 1.00 48.94 196 LYS A CA 1
ATOM 1565 C C . LYS A 1 196 ? -1.946 14.536 -5.692 1.00 48.94 196 LYS A C 1
ATOM 1567 O O . LYS A 1 196 ? -2.179 13.541 -6.366 1.00 48.94 196 LYS A O 1
ATOM 1572 N N . VAL A 1 197 ? -2.908 15.225 -5.094 1.00 47.69 197 VAL A N 1
ATOM 1573 C CA . VAL A 1 197 ? -4.353 14.944 -5.113 1.00 47.69 197 VAL A CA 1
ATOM 1574 C C . VAL A 1 197 ? -5.016 15.567 -6.345 1.00 47.69 197 VAL A C 1
ATOM 1576 O O . VAL A 1 197 ? -6.047 15.054 -6.774 1.00 47.69 197 VAL A O 1
ATOM 1579 N N . ILE A 1 198 ? -4.418 16.595 -6.972 1.00 37.16 198 ILE A N 1
ATOM 1580 C CA . ILE A 1 198 ? -4.897 17.153 -8.258 1.00 37.16 198 ILE A CA 1
ATOM 1581 C C . ILE A 1 198 ? -4.244 16.455 -9.472 1.00 37.16 198 ILE A C 1
ATOM 1583 O O . ILE A 1 198 ? -4.814 16.482 -10.559 1.00 37.16 198 ILE A O 1
ATOM 1587 N N . GLY A 1 199 ? -3.116 15.749 -9.301 1.00 37.78 199 GLY A N 1
ATOM 1588 C CA . GLY A 1 199 ? -2.512 14.889 -10.340 1.00 37.78 199 GLY A CA 1
ATOM 1589 C C . GLY A 1 199 ? -2.873 13.395 -10.258 1.00 37.78 199 GLY A C 1
ATOM 1590 O O . GLY A 1 199 ? -2.735 12.668 -11.237 1.00 37.78 199 GLY A O 1
ATOM 1591 N N . THR A 1 200 ? -3.348 12.937 -9.100 1.00 46.34 200 THR A N 1
ATOM 1592 C CA . THR A 1 200 ? -3.958 11.611 -8.886 1.00 46.34 200 THR A CA 1
ATOM 1593 C C . THR A 1 200 ? -5.474 11.811 -8.972 1.00 46.34 200 THR A C 1
ATOM 1595 O O . THR A 1 200 ? -5.943 12.900 -8.654 1.00 46.34 200 THR A O 1
ATOM 1598 N N . PRO A 1 201 ? -6.311 10.839 -9.372 1.00 46.28 201 PRO A N 1
ATOM 1599 C CA . PRO A 1 201 ? -7.717 11.074 -9.647 1.00 46.28 201 PRO A CA 1
ATOM 1600 C C . PRO A 1 201 ? -8.503 11.255 -8.349 1.00 46.28 201 PRO A C 1
ATOM 1602 O O . PRO A 1 201 ? -9.591 10.731 -8.280 1.00 46.28 201 PRO A O 1
ATOM 1605 N N . TRP A 1 202 ? -8.030 11.911 -7.287 1.00 47.56 202 TRP A N 1
ATOM 1606 C CA . TRP A 1 202 ? -8.784 11.983 -6.034 1.00 47.56 202 TRP A CA 1
ATOM 1607 C C . TRP A 1 202 ? -10.181 12.552 -6.240 1.00 47.56 202 TRP A C 1
ATOM 1609 O O . TRP A 1 202 ? -11.134 12.045 -5.671 1.00 47.56 202 TRP A O 1
ATOM 1619 N N . LYS A 1 203 ? -10.325 13.529 -7.140 1.00 43.34 203 LYS A N 1
ATOM 1620 C CA . LYS A 1 203 ? -11.635 14.045 -7.536 1.00 43.34 203 LYS A CA 1
ATOM 1621 C C . LYS A 1 203 ? -12.501 12.969 -8.211 1.00 43.34 203 LYS A C 1
ATOM 1623 O O . LYS A 1 203 ? -13.651 12.821 -7.830 1.00 43.34 203 LYS A O 1
ATOM 1628 N N . LYS A 1 204 ? -11.933 12.136 -9.096 1.00 46.66 204 LYS A N 1
ATOM 1629 C CA . LYS A 1 204 ? -12.625 10.975 -9.695 1.00 46.66 204 LYS A CA 1
ATOM 1630 C C . LYS A 1 204 ? -12.845 9.822 -8.699 1.00 46.66 204 LYS A C 1
ATOM 1632 O O . LYS A 1 204 ? -13.888 9.198 -8.739 1.00 46.66 204 LYS A O 1
ATOM 1637 N N . TYR A 1 205 ? -11.910 9.543 -7.791 1.00 45.22 205 TYR A N 1
ATOM 1638 C CA . TYR A 1 205 ? -12.015 8.568 -6.701 1.00 45.22 205 TYR A CA 1
ATOM 1639 C C . TYR A 1 205 ? -13.132 8.987 -5.738 1.00 45.22 205 TYR A C 1
ATOM 1641 O O . TYR A 1 205 ? -13.989 8.175 -5.423 1.00 45.22 205 TYR A O 1
ATOM 1649 N N . ALA A 1 206 ? -13.180 10.259 -5.339 1.00 42.91 206 ALA A N 1
ATOM 1650 C CA . ALA A 1 206 ? -14.235 10.834 -4.512 1.00 42.91 206 ALA A CA 1
ATOM 1651 C C . ALA A 1 206 ? -15.587 10.880 -5.246 1.00 42.91 206 ALA A C 1
ATOM 1653 O O . ALA A 1 206 ? -16.620 10.653 -4.625 1.00 42.91 206 ALA A O 1
ATOM 1654 N N . GLU A 1 207 ? -15.600 11.125 -6.561 1.00 44.44 207 GLU A N 1
ATOM 1655 C CA . GLU A 1 207 ? -16.804 11.017 -7.400 1.00 44.44 207 GLU A CA 1
ATOM 1656 C C . GLU A 1 207 ? -17.284 9.560 -7.559 1.00 44.44 207 GLU A C 1
ATOM 1658 O O . GLU A 1 207 ? -18.489 9.338 -7.616 1.00 44.44 207 GLU A O 1
ATOM 1663 N N . LEU A 1 208 ? -16.379 8.571 -7.566 1.00 41.88 208 LEU A N 1
ATOM 1664 C CA . LEU A 1 208 ? -16.680 7.131 -7.668 1.00 41.88 208 LEU A CA 1
ATOM 1665 C C . LEU A 1 208 ? -17.053 6.471 -6.325 1.00 41.88 208 LEU A C 1
ATOM 1667 O O . LEU A 1 208 ? -17.625 5.382 -6.328 1.00 41.88 208 LEU A O 1
ATOM 1671 N N . ILE A 1 209 ? -16.707 7.093 -5.191 1.00 39.50 209 ILE A N 1
ATOM 1672 C CA . ILE A 1 209 ? -17.041 6.634 -3.826 1.00 39.50 209 ILE A CA 1
ATOM 1673 C C . ILE A 1 209 ? -18.391 7.202 -3.345 1.00 39.50 209 ILE A C 1
ATOM 1675 O O . ILE A 1 209 ? -18.925 6.722 -2.348 1.00 39.50 209 ILE A O 1
ATOM 1679 N N . LYS A 1 210 ? -18.990 8.173 -4.052 1.00 34.06 210 LYS A N 1
ATOM 1680 C CA . LYS A 1 210 ? -20.371 8.605 -3.782 1.00 34.06 210 LYS A CA 1
ATOM 1681 C C . LYS A 1 210 ? -21.349 7.457 -4.077 1.00 34.06 210 LYS A C 1
ATOM 1683 O O . LYS A 1 210 ? -21.750 7.268 -5.224 1.00 34.06 210 LYS A O 1
ATOM 1688 N N . LEU A 1 211 ? -21.700 6.710 -3.031 1.00 33.34 211 LEU A N 1
ATOM 1689 C CA . LEU A 1 211 ? -22.917 5.904 -2.917 1.00 33.34 211 LEU A CA 1
ATOM 1690 C C . LEU A 1 211 ? -23.978 6.721 -2.181 1.00 33.34 211 LEU A C 1
ATOM 1692 O O . LEU A 1 211 ? -23.628 7.311 -1.133 1.00 33.34 211 LEU A O 1
#

Secondary structure (DSSP, 8-state):
-EEEEEE--HHHHHHHHHHHTT--S-EEEEEE-S-GGGHHHHHHHHTTSTTEEEEE-SS--TTSEESSS-TTSS---SS-------S---PSSEEEE-SB-S-SSSGGGB-SSTHHHHHHHHH-SSEEEE-SS-GGGTT-SSEEE-TTT--HHHHHHHHHT-SEEEEESSHHHHHHHHTT-EEEEE-S-HHHHHHHHTTTTHHHHHHHH--